Protein AF-A0A3D6BUF6-F1 (afdb_monomer_lite)

Secondary structure (DSSP, 8-state):
-HHHHIIIIIS-TT-TTSTT-GGGHHHHHSTT-SS-HHHHHHHHH-HHHHHHHHHHHHHHHHHHHHHHHHTSSHHHHHHHHHHHHHHHHHHHTT--SSS-HHHHHHHHHHHHHHHHHHH---TTSHHHHHHHTT-TTTTSTTHHHHSSS-----TTTHHHHHHHHHHHHHHHHHHHHHHHH--SSS----TTTS-EEEEEEEEEETTEEEEEEEEEES-TTS-------

InterPro domains:
  IPR007301 TQO small subunit DoxD [PF04173] (1-152)
  IPR011636 Thiosulphate:quinone oxidoreductase small subunit DoxA [PF07680] (181-229)

Foldseek 3Di:
DVLLCCCPPPHVLLDPVDPNNVLVCLVQQQLQFAPCNVVSVVCNVPVVNVSVVVVVLSVLCVVLVVLVVQLHLQLQSLVSLLVNLCVLLRRCCLADQDPSVSVCSSLVSNVVSVVCNLQRDDDRHVLVVCVVVVPPVCPDPVCCRRHRNVNPDPPVCSVVVVVVSVVVSVVVSLVSCCSSFVPNDDDGDRQAPDWDKDWADFDADPNDTDIDIDTSTHDCPPPPPPDDD

Sequence (229 aa):
FSAFWRRVALENKLDPEGAGYIGEKFNAFLPNALGIKPMIQYLVENPDMLWINMVIFTIVEGIVGLFIMFGLFTPLMSIGVFGLAMGILLGSGWIGTTCLDEWQIGILGIATGFVLFLTGSGKYSLDNYLIKTNVSISRKKWFAWLGSGVIPIKDSIFPRVVLIGSIFILGMTLMTNQVCHGGVWGTLHNKSVKPKLEITEGKIENSTLSFDVFRTEGVDVYGSWVIAI

Structure (mmCIF, N/CA/C/O backbone):
data_AF-A0A3D6BUF6-F1
#
_entry.id   AF-A0A3D6BUF6-F1
#
loop_
_atom_site.group_PDB
_atom_site.id
_atom_site.type_symbol
_atom_site.label_atom_id
_atom_site.label_alt_id
_atom_site.label_comp_id
_atom_site.label_asym_id
_atom_site.label_entity_id
_atom_site.label_seq_id
_atom_site.pdbx_PDB_ins_code
_atom_site.Cartn_x
_atom_site.Cartn_y
_atom_site.Cartn_z
_atom_site.occupancy
_atom_site.B_iso_or_equiv
_atom_site.auth_seq_id
_atom_site.auth_comp_id
_atom_site.auth_asym_id
_atom_site.auth_atom_id
_atom_site.pdbx_PDB_model_num
ATOM 1 N N . PHE A 1 1 ? 3.103 7.421 6.868 1.00 85.19 1 PHE A N 1
ATOM 2 C CA . PHE A 1 1 ? 3.767 8.565 7.537 1.00 85.19 1 PHE A CA 1
ATOM 3 C C . PHE A 1 1 ? 5.253 8.700 7.210 1.00 85.19 1 PHE A C 1
ATOM 5 O O . PHE A 1 1 ? 5.628 9.751 6.716 1.00 85.19 1 PHE A O 1
ATOM 12 N N . SER A 1 2 ? 6.110 7.691 7.437 1.00 85.69 2 SER A N 1
ATOM 13 C CA . SER A 1 2 ? 7.564 7.834 7.182 1.00 85.69 2 SER A CA 1
ATOM 14 C C . SER A 1 2 ? 7.896 8.310 5.755 1.00 85.69 2 SER A C 1
ATOM 16 O O . SER A 1 2 ? 8.702 9.221 5.584 1.00 85.69 2 SER A O 1
ATOM 18 N N . ALA A 1 3 ? 7.213 7.766 4.740 1.00 85.00 3 ALA A N 1
ATOM 19 C CA . ALA A 1 3 ? 7.362 8.202 3.351 1.00 85.00 3 ALA A CA 1
ATOM 20 C C . ALA A 1 3 ? 7.006 9.688 3.151 1.00 85.00 3 ALA A C 1
ATOM 22 O O . ALA A 1 3 ? 7.798 10.425 2.574 1.00 85.00 3 ALA A O 1
ATOM 23 N N . PHE A 1 4 ? 5.872 10.142 3.698 1.00 90.94 4 PHE A N 1
ATOM 24 C CA . PHE A 1 4 ? 5.478 11.556 3.704 1.00 90.94 4 PHE A CA 1
ATOM 25 C C . PHE A 1 4 ? 6.555 12.446 4.332 1.00 90.94 4 PHE A C 1
ATOM 27 O O . PHE A 1 4 ? 7.012 13.395 3.702 1.00 90.94 4 PHE A O 1
ATOM 34 N N . TRP A 1 5 ? 7.018 12.100 5.538 1.00 90.69 5 TRP A N 1
ATOM 35 C CA . TRP A 1 5 ? 8.034 12.886 6.240 1.00 90.69 5 TRP A CA 1
ATOM 36 C C . TRP A 1 5 ? 9.326 13.002 5.428 1.00 90.69 5 TRP A C 1
ATOM 38 O O . TRP A 1 5 ? 9.887 14.086 5.300 1.00 90.69 5 TRP A O 1
ATOM 48 N N . ARG A 1 6 ? 9.770 11.903 4.807 1.00 86.69 6 ARG A N 1
ATOM 49 C CA . ARG A 1 6 ? 10.977 11.905 3.976 1.00 86.69 6 ARG A CA 1
ATOM 50 C C . ARG A 1 6 ? 10.844 12.805 2.750 1.00 86.69 6 ARG A C 1
ATOM 52 O O . ARG A 1 6 ? 11.792 13.515 2.454 1.00 86.69 6 ARG A O 1
ATOM 59 N N . ARG A 1 7 ? 9.694 12.770 2.067 1.00 85.75 7 ARG A N 1
ATOM 60 C CA . ARG A 1 7 ? 9.455 13.497 0.805 1.00 85.75 7 ARG A CA 1
ATOM 61 C C . ARG A 1 7 ? 9.192 14.991 0.985 1.00 85.75 7 ARG A C 1
ATOM 63 O O . ARG A 1 7 ? 9.337 15.735 0.024 1.00 85.75 7 ARG A O 1
ATOM 70 N N . VAL A 1 8 ? 8.744 15.401 2.171 1.00 86.19 8 VAL A N 1
ATOM 71 C CA . VAL A 1 8 ? 8.354 16.792 2.448 1.00 86.19 8 VAL A CA 1
ATOM 72 C C . VAL A 1 8 ? 9.367 17.494 3.349 1.00 86.19 8 VAL A C 1
ATOM 74 O O . VAL A 1 8 ? 9.708 18.641 3.090 1.00 86.19 8 VAL A O 1
ATOM 77 N N . ALA A 1 9 ? 9.847 16.829 4.403 1.00 86.19 9 ALA A N 1
ATOM 78 C CA . ALA A 1 9 ? 10.671 17.468 5.430 1.00 86.19 9 ALA A CA 1
ATOM 79 C C . ALA A 1 9 ? 12.178 17.212 5.279 1.00 86.19 9 ALA A C 1
ATOM 81 O O . ALA A 1 9 ? 12.964 18.056 5.696 1.00 86.19 9 ALA A O 1
ATOM 82 N N . LEU A 1 10 ? 12.591 16.056 4.741 1.00 84.56 10 LEU A N 1
ATOM 83 C CA . LEU A 1 10 ? 14.014 15.684 4.657 1.00 84.56 10 LEU A CA 1
ATOM 84 C C . LEU A 1 10 ? 14.614 15.966 3.280 1.00 84.56 10 LEU A C 1
ATOM 86 O O . LEU A 1 10 ? 15.618 16.658 3.174 1.00 84.56 10 LEU A O 1
ATOM 90 N N . GLU A 1 11 ? 14.002 15.430 2.229 1.00 79.38 11 GLU A N 1
ATOM 91 C CA . GLU A 1 11 ? 14.443 15.610 0.849 1.00 79.38 11 GLU A CA 1
ATOM 92 C C . GLU A 1 11 ? 13.216 15.928 -0.003 1.00 79.38 11 GLU A C 1
ATOM 94 O O . GLU A 1 11 ? 12.242 15.174 0.027 1.00 79.38 11 GLU A O 1
ATOM 99 N N . ASN A 1 12 ? 13.252 17.021 -0.773 1.00 81.12 12 ASN A N 1
ATOM 100 C CA . ASN A 1 12 ? 12.146 17.397 -1.653 1.00 81.12 12 ASN A CA 1
ATOM 101 C C . ASN A 1 12 ? 12.074 16.458 -2.871 1.00 81.12 12 ASN A C 1
ATOM 103 O O . ASN A 1 12 ? 12.507 16.786 -3.968 1.00 81.12 12 ASN A O 1
ATOM 107 N N . LYS A 1 13 ? 11.536 15.255 -2.659 1.00 82.19 13 LYS A N 1
ATOM 108 C CA . LYS A 1 13 ? 11.382 14.200 -3.680 1.00 82.19 13 LYS A CA 1
ATOM 109 C C . LYS A 1 13 ? 10.139 14.376 -4.555 1.00 82.19 13 LYS A C 1
ATOM 111 O O . LYS A 1 13 ? 9.837 13.503 -5.370 1.00 82.19 13 LYS A O 1
ATOM 116 N N . LEU A 1 14 ? 9.387 15.453 -4.329 1.00 84.31 14 LEU A N 1
ATOM 117 C CA . LEU A 1 14 ? 8.210 15.824 -5.110 1.00 84.31 14 LEU A CA 1
ATOM 118 C C . LEU A 1 14 ? 8.529 16.867 -6.181 1.00 84.31 14 LEU A C 1
ATOM 120 O O . LEU A 1 14 ? 7.638 17.188 -6.954 1.00 84.31 14 LEU A O 1
ATOM 124 N N . ASP A 1 15 ? 9.753 17.382 -6.241 1.00 84.69 15 ASP A N 1
ATOM 125 C CA . ASP A 1 15 ? 10.192 18.282 -7.304 1.00 84.69 15 ASP A CA 1
ATOM 126 C C . ASP A 1 15 ? 10.438 17.493 -8.605 1.00 84.69 15 ASP A C 1
ATOM 128 O O . ASP A 1 15 ? 11.313 16.623 -8.590 1.00 84.69 15 ASP A O 1
ATOM 132 N N . PRO A 1 16 ? 9.690 17.744 -9.702 1.00 82.38 16 PRO A N 1
ATOM 133 C CA . PRO A 1 16 ? 9.924 17.095 -10.994 1.00 82.38 16 PRO A CA 1
ATOM 134 C C . PRO A 1 16 ? 11.309 17.373 -11.580 1.00 82.38 16 PRO A C 1
ATOM 136 O O . PRO A 1 16 ? 11.825 16.545 -12.322 1.00 82.38 16 PRO A O 1
ATOM 139 N N . GLU A 1 17 ? 11.900 18.528 -11.266 1.00 81.88 17 GLU A N 1
ATOM 140 C CA . GLU A 1 17 ? 13.212 18.940 -11.780 1.00 81.88 17 GLU A CA 1
ATOM 141 C C . GLU A 1 17 ? 14.357 18.505 -10.847 1.00 81.88 17 GLU A C 1
ATOM 143 O O . GLU A 1 17 ? 15.537 18.575 -11.198 1.00 81.88 17 GLU A O 1
ATOM 148 N N . GLY A 1 18 ? 14.014 18.038 -9.644 1.00 76.62 18 GLY A N 1
ATOM 149 C CA . GLY A 1 18 ? 14.959 17.616 -8.622 1.00 76.62 18 GLY A CA 1
ATOM 150 C C . GLY A 1 18 ? 15.496 16.202 -8.846 1.00 76.62 18 GLY A C 1
ATOM 151 O O . GLY A 1 18 ? 14.783 15.281 -9.243 1.00 76.62 18 GLY A O 1
ATOM 152 N N . ALA A 1 19 ? 16.766 15.990 -8.495 1.00 75.00 19 ALA A N 1
ATOM 153 C CA . ALA A 1 19 ? 17.381 14.669 -8.570 1.00 75.00 19 ALA A CA 1
ATOM 154 C C . ALA A 1 19 ? 16.658 13.644 -7.668 1.00 75.00 19 ALA A C 1
ATOM 156 O O . ALA A 1 19 ? 16.548 13.799 -6.443 1.00 75.00 19 ALA A O 1
ATOM 157 N N . GLY A 1 20 ? 16.218 12.543 -8.280 1.00 74.19 20 GLY A N 1
ATOM 158 C CA . GLY A 1 20 ? 15.499 11.469 -7.600 1.00 74.19 20 GLY A CA 1
ATOM 159 C C . GLY A 1 20 ? 14.018 11.765 -7.376 1.00 74.19 20 GLY A C 1
ATOM 160 O O . GLY A 1 20 ? 13.465 11.325 -6.362 1.00 74.19 20 GLY A O 1
ATOM 161 N N . TYR A 1 21 ? 13.387 12.506 -8.291 1.00 82.69 21 TYR A N 1
ATOM 162 C CA . TYR A 1 21 ? 11.940 12.671 -8.346 1.00 82.69 21 TYR A CA 1
ATOM 163 C C . TYR A 1 21 ? 11.230 11.314 -8.266 1.00 82.69 21 TYR A C 1
ATOM 165 O O . TYR A 1 21 ? 11.525 10.371 -9.000 1.00 82.69 21 TYR A O 1
ATOM 173 N N . ILE A 1 22 ? 10.264 11.186 -7.355 1.00 82.25 22 ILE A N 1
ATOM 174 C CA . ILE A 1 22 ? 9.621 9.889 -7.120 1.00 82.25 22 ILE A CA 1
ATOM 175 C C . ILE A 1 22 ? 8.804 9.386 -8.317 1.00 82.25 22 ILE A C 1
ATOM 177 O O . ILE A 1 22 ? 8.636 8.174 -8.461 1.00 82.25 22 ILE A O 1
ATOM 181 N N . GLY A 1 23 ? 8.315 10.285 -9.175 1.00 81.50 23 GLY A N 1
ATOM 182 C CA . GLY A 1 23 ? 7.535 9.903 -10.351 1.00 81.50 23 GLY A CA 1
ATOM 183 C C . GLY A 1 23 ? 8.339 9.079 -11.357 1.00 81.50 23 GLY A C 1
ATOM 184 O O . GLY A 1 23 ? 7.767 8.197 -11.986 1.00 81.50 23 GLY A O 1
ATOM 185 N N . GLU A 1 24 ? 9.666 9.235 -11.421 1.00 82.25 24 GLU A N 1
ATOM 186 C CA . GLU A 1 24 ? 10.527 8.412 -12.288 1.00 82.25 24 GLU A CA 1
ATOM 187 C C . GLU A 1 24 ? 10.409 6.914 -11.972 1.00 82.25 24 GLU A C 1
ATOM 189 O O . GLU A 1 24 ? 10.535 6.066 -12.856 1.00 82.25 24 GLU A O 1
ATOM 194 N N . LYS A 1 25 ? 10.073 6.561 -10.723 1.00 81.12 25 LYS A N 1
ATOM 195 C CA . LYS A 1 25 ? 9.867 5.163 -10.323 1.00 81.12 25 LYS A CA 1
ATOM 196 C C . LYS A 1 25 ? 8.677 4.504 -11.018 1.00 81.12 25 LYS A C 1
ATOM 198 O O . LYS A 1 25 ? 8.653 3.281 -11.117 1.00 81.12 25 LYS A O 1
ATOM 203 N N . PHE A 1 26 ? 7.713 5.275 -11.527 1.00 83.31 26 PHE A N 1
ATOM 204 C CA . PHE A 1 26 ? 6.566 4.720 -12.251 1.00 83.31 26 PHE A CA 1
ATOM 205 C C . PHE A 1 26 ? 6.981 4.055 -13.567 1.00 83.31 26 PHE A C 1
ATOM 207 O O . PHE A 1 26 ? 6.349 3.074 -13.965 1.00 83.31 26 PHE A O 1
ATOM 214 N N . ASN A 1 27 ? 8.096 4.485 -14.169 1.00 83.00 27 ASN A N 1
ATOM 215 C CA . ASN A 1 27 ? 8.694 3.808 -15.322 1.00 83.00 27 ASN A CA 1
ATOM 216 C C . ASN A 1 27 ? 9.085 2.372 -14.968 1.00 83.00 27 ASN A C 1
ATOM 218 O O . ASN A 1 27 ? 8.772 1.433 -15.698 1.00 83.00 27 ASN A O 1
ATOM 222 N N . ALA A 1 28 ? 9.690 2.188 -13.792 1.00 79.12 28 ALA A N 1
ATOM 223 C CA . ALA A 1 28 ? 10.061 0.872 -13.297 1.00 79.12 28 ALA A CA 1
ATOM 224 C C . ALA A 1 28 ? 8.841 0.020 -12.915 1.00 79.12 28 ALA A C 1
ATOM 226 O O . ALA A 1 28 ? 8.938 -1.201 -12.932 1.00 79.12 28 ALA A O 1
ATOM 227 N N . PHE A 1 29 ? 7.691 0.619 -12.587 1.00 84.62 29 PHE A N 1
ATOM 228 C CA . PHE A 1 29 ? 6.478 -0.123 -12.212 1.00 84.62 29 PHE A CA 1
ATOM 229 C C . PHE A 1 29 ? 5.764 -0.722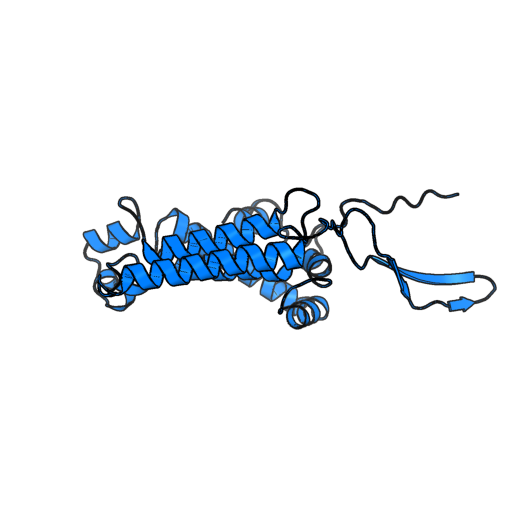 -13.432 1.00 84.62 29 PHE A C 1
ATOM 231 O O . PHE A 1 29 ? 5.199 -1.815 -13.348 1.00 84.62 29 PHE A O 1
ATOM 238 N N . LEU A 1 30 ? 5.819 -0.033 -14.575 1.00 84.56 30 LEU A N 1
ATOM 239 C CA . LEU A 1 30 ? 5.007 -0.310 -15.761 1.00 84.56 30 LEU A CA 1
ATOM 240 C C . LEU A 1 30 ? 5.130 -1.735 -16.353 1.00 84.56 30 LEU A C 1
ATOM 242 O O . LEU A 1 30 ? 4.086 -2.311 -16.685 1.00 84.56 30 LEU A O 1
ATOM 246 N N . PRO A 1 31 ? 6.326 -2.341 -16.518 1.00 81.44 31 PRO A N 1
ATOM 247 C CA . PRO A 1 31 ? 6.472 -3.571 -17.300 1.00 81.44 31 PRO A CA 1
ATOM 248 C C . PRO A 1 31 ? 5.585 -4.738 -16.856 1.00 81.44 31 PRO A C 1
ATOM 250 O O . PRO A 1 31 ? 4.898 -5.331 -17.695 1.00 81.44 31 PRO A O 1
ATOM 253 N N . ASN A 1 32 ? 5.556 -5.023 -15.549 1.00 84.44 32 ASN A N 1
ATOM 254 C CA . ASN A 1 32 ? 4.851 -6.171 -14.970 1.00 84.44 32 ASN A CA 1
ATOM 255 C C . ASN A 1 32 ? 3.805 -5.778 -13.911 1.00 84.44 32 ASN A C 1
ATOM 257 O O . ASN A 1 32 ? 3.466 -6.591 -13.050 1.00 84.44 32 ASN A O 1
ATOM 261 N N . ALA A 1 33 ? 3.285 -4.548 -13.966 1.00 86.56 33 ALA A N 1
ATOM 262 C CA . ALA A 1 33 ? 2.169 -4.141 -13.118 1.00 86.56 33 ALA A CA 1
ATOM 263 C C . ALA A 1 33 ? 0.934 -5.033 -13.349 1.00 86.56 33 ALA A C 1
ATOM 265 O O . ALA A 1 33 ? 0.549 -5.325 -14.485 1.00 86.56 33 ALA A O 1
ATOM 266 N N . LEU A 1 34 ? 0.277 -5.431 -12.263 1.00 86.75 34 LEU A N 1
ATOM 267 C CA . LEU A 1 34 ? -0.880 -6.318 -12.267 1.00 86.75 34 LEU A CA 1
ATOM 268 C C . LEU A 1 34 ? -2.175 -5.507 -12.322 1.00 86.75 34 LEU A C 1
ATOM 270 O O . LEU A 1 34 ? -2.527 -4.802 -11.382 1.00 86.75 34 LEU A O 1
ATOM 274 N N . GLY A 1 35 ? -2.900 -5.594 -13.437 1.00 87.50 35 GLY A N 1
ATOM 275 C CA . GLY A 1 35 ? -4.234 -4.996 -13.599 1.00 87.50 35 GLY A CA 1
ATOM 276 C C . GLY A 1 35 ? -4.281 -3.465 -13.723 1.00 87.50 35 GLY A C 1
ATOM 277 O O . GLY A 1 35 ? -5.268 -2.943 -14.228 1.00 87.50 35 GLY A O 1
ATOM 278 N N . ILE A 1 36 ? -3.221 -2.745 -13.337 1.00 90.31 36 ILE A N 1
ATOM 279 C CA . ILE A 1 36 ? -3.164 -1.269 -13.361 1.00 90.31 36 ILE A CA 1
ATOM 280 C C . ILE A 1 36 ? -2.198 -0.697 -14.411 1.00 90.31 36 ILE A C 1
ATOM 282 O O . ILE A 1 36 ? -1.931 0.503 -14.429 1.00 90.31 36 ILE A O 1
ATOM 286 N N . LYS A 1 37 ? -1.690 -1.539 -15.317 1.00 88.25 37 LYS A N 1
ATOM 287 C CA . LYS A 1 37 ? -0.724 -1.146 -16.355 1.00 88.25 37 LYS A CA 1
ATOM 288 C C . LYS A 1 37 ? -1.190 0.035 -17.233 1.00 88.25 37 LYS A C 1
ATOM 290 O O . LYS A 1 37 ? -0.408 0.973 -17.360 1.00 88.25 37 LYS A O 1
ATOM 295 N N . PRO A 1 38 ? -2.434 0.078 -17.762 1.00 91.19 38 PRO A N 1
ATOM 296 C CA . PRO A 1 38 ? -2.891 1.214 -18.575 1.00 91.19 38 PRO A CA 1
ATOM 297 C C . PRO A 1 38 ? -2.934 2.532 -17.795 1.00 91.19 38 PRO A C 1
ATOM 299 O O . PRO A 1 38 ? -2.652 3.593 -18.340 1.00 91.19 38 PRO A O 1
ATOM 302 N N . MET A 1 39 ? -3.258 2.464 -16.500 1.00 90.69 39 MET A N 1
ATOM 303 C CA . MET A 1 39 ? -3.279 3.638 -15.631 1.00 90.69 39 MET A CA 1
ATOM 304 C C . MET A 1 39 ? -1.863 4.171 -15.392 1.00 90.69 39 MET A C 1
ATOM 306 O O . MET A 1 39 ? -1.647 5.373 -15.487 1.00 90.69 39 MET A O 1
ATOM 310 N N . ILE A 1 40 ? -0.895 3.289 -15.117 1.00 88.00 40 ILE A N 1
ATOM 311 C CA . ILE A 1 40 ? 0.512 3.685 -14.956 1.00 88.00 40 ILE A CA 1
ATOM 312 C C . ILE A 1 40 ? 1.047 4.283 -16.258 1.00 88.00 40 ILE A C 1
ATOM 314 O O . ILE A 1 40 ? 1.685 5.328 -16.211 1.00 88.00 40 ILE A O 1
ATOM 318 N N . GLN A 1 41 ? 0.744 3.666 -17.404 1.00 89.62 41 GLN A N 1
ATOM 319 C CA . GLN A 1 41 ? 1.156 4.173 -18.712 1.00 89.62 41 GLN A CA 1
ATOM 320 C C . GLN A 1 41 ? 0.636 5.594 -18.948 1.00 89.62 41 GLN A C 1
ATOM 322 O O . GLN A 1 41 ? 1.421 6.484 -19.255 1.00 89.62 41 GLN A O 1
ATOM 327 N N . TYR A 1 42 ? -0.657 5.828 -18.707 1.00 91.88 42 TYR A N 1
ATOM 328 C CA . TYR A 1 42 ? -1.249 7.159 -18.828 1.00 91.88 42 TYR A CA 1
ATOM 329 C C . TYR A 1 42 ? -0.547 8.196 -17.942 1.00 91.88 42 TYR A C 1
ATOM 331 O O . TYR A 1 42 ? -0.314 9.319 -18.378 1.00 91.88 42 TYR A O 1
ATOM 339 N N . LEU A 1 43 ? -0.196 7.840 -16.703 1.00 89.88 43 LEU A N 1
ATOM 340 C CA . LEU A 1 43 ? 0.509 8.755 -15.803 1.00 89.88 43 LEU A CA 1
ATOM 341 C C . LEU A 1 43 ? 1.931 9.054 -16.295 1.00 89.88 43 LEU A C 1
ATOM 343 O O . LEU A 1 43 ? 2.342 10.206 -16.277 1.00 89.88 43 LEU A O 1
ATOM 347 N N . VAL A 1 44 ? 2.663 8.046 -16.771 1.00 88.56 44 VAL A N 1
ATOM 348 C CA . VAL A 1 44 ? 4.016 8.224 -17.324 1.00 88.56 44 VAL A CA 1
ATOM 349 C C . VAL A 1 44 ? 3.999 9.109 -18.575 1.00 88.56 44 VAL A C 1
ATOM 351 O O . VAL A 1 44 ? 4.862 9.967 -18.731 1.00 88.56 44 VAL A O 1
ATOM 354 N N . GLU A 1 45 ? 2.994 8.949 -19.436 1.00 89.38 45 GLU A N 1
ATOM 355 C CA . GLU A 1 45 ? 2.813 9.765 -20.643 1.00 89.38 45 GLU A CA 1
ATOM 356 C C . GLU A 1 45 ? 2.324 11.196 -20.340 1.00 89.38 45 GLU A C 1
ATOM 358 O O . GLU A 1 45 ? 2.440 12.073 -21.193 1.00 89.38 45 GLU A O 1
ATOM 363 N N . ASN A 1 46 ? 1.802 11.458 -19.133 1.00 92.44 46 ASN A N 1
ATOM 364 C CA . ASN A 1 46 ? 1.277 12.763 -18.712 1.00 92.44 46 ASN A CA 1
ATOM 365 C C . ASN A 1 46 ? 1.942 13.235 -17.398 1.00 92.44 46 ASN A C 1
ATOM 367 O O . ASN A 1 46 ? 1.334 13.116 -16.325 1.00 92.44 46 ASN A O 1
ATOM 371 N N . PRO A 1 47 ? 3.160 13.814 -17.457 1.00 87.56 47 PRO A N 1
ATOM 372 C CA . PRO A 1 47 ? 3.954 14.174 -16.275 1.00 87.56 47 PRO A CA 1
ATOM 373 C C . PRO A 1 47 ? 3.240 15.090 -15.271 1.00 87.56 47 PRO A C 1
ATOM 375 O O . PRO A 1 47 ? 3.328 14.862 -14.064 1.00 87.56 47 PRO A O 1
ATOM 378 N N . ASP A 1 48 ? 2.466 16.070 -15.747 1.00 89.75 48 ASP A N 1
ATOM 379 C CA . ASP A 1 48 ? 1.695 16.973 -14.879 1.00 89.75 48 ASP A CA 1
ATOM 380 C C . ASP A 1 48 ? 0.669 16.205 -14.034 1.00 89.75 48 ASP A C 1
ATOM 382 O O . ASP A 1 48 ? 0.519 16.423 -12.828 1.00 89.75 48 ASP A O 1
ATOM 386 N N . MET A 1 49 ? -0.014 15.239 -14.656 1.00 90.81 49 MET A N 1
ATOM 387 C CA . MET A 1 49 ? -0.983 14.386 -13.973 1.00 90.81 49 MET A CA 1
ATOM 388 C C . MET A 1 49 ? -0.293 13.433 -13.002 1.00 90.81 49 MET A C 1
ATOM 390 O O . MET A 1 49 ? -0.803 13.218 -11.899 1.00 90.81 49 MET A O 1
ATOM 394 N N . LEU A 1 50 ? 0.861 12.871 -13.371 1.00 90.75 50 LEU A N 1
ATOM 395 C CA . LEU A 1 50 ? 1.662 12.051 -12.464 1.00 90.75 50 LEU A CA 1
ATOM 396 C C . LEU A 1 50 ? 2.061 12.839 -11.217 1.00 90.75 50 LEU A C 1
ATOM 398 O O . LEU A 1 50 ? 1.872 12.346 -10.104 1.00 90.75 50 LEU A O 1
ATOM 402 N N . TRP A 1 51 ? 2.529 14.076 -11.381 1.00 91.75 51 TRP A N 1
ATOM 403 C CA . TRP A 1 51 ? 2.910 14.927 -10.261 1.00 91.75 51 TRP A CA 1
ATOM 404 C C . TRP A 1 51 ? 1.744 15.204 -9.314 1.00 91.75 51 TRP A C 1
ATOM 406 O O . TRP A 1 51 ? 1.870 14.972 -8.108 1.00 91.75 51 TRP A O 1
ATOM 416 N N . ILE A 1 52 ? 0.582 15.594 -9.847 1.00 91.75 52 ILE A N 1
ATOM 417 C CA . ILE A 1 52 ? -0.628 15.820 -9.042 1.00 91.75 52 ILE A CA 1
ATOM 418 C C . ILE A 1 52 ? -0.984 14.560 -8.243 1.00 91.75 52 ILE A C 1
ATOM 420 O O . ILE A 1 52 ? -1.230 14.629 -7.035 1.00 91.75 52 ILE A O 1
ATOM 424 N N . ASN A 1 53 ? -0.962 13.391 -8.889 1.00 91.31 53 ASN A N 1
ATOM 425 C CA . ASN A 1 53 ? -1.245 12.124 -8.220 1.00 91.31 53 ASN A CA 1
ATOM 426 C C . ASN A 1 53 ? -0.206 11.793 -7.135 1.00 91.31 53 ASN A C 1
ATOM 428 O O . ASN A 1 53 ? -0.584 11.300 -6.074 1.00 91.31 53 ASN A O 1
ATOM 432 N N . MET A 1 54 ? 1.078 12.101 -7.344 1.00 89.31 54 MET A N 1
ATOM 433 C CA . MET A 1 54 ? 2.137 11.886 -6.347 1.00 89.31 54 MET A CA 1
ATOM 434 C C . MET A 1 54 ? 1.990 12.787 -5.124 1.00 89.31 54 MET A C 1
ATOM 436 O O . MET A 1 54 ? 2.201 12.332 -3.992 1.00 89.31 54 MET A O 1
ATOM 440 N N . VAL A 1 55 ? 1.585 14.040 -5.326 1.00 91.75 55 VAL A N 1
ATOM 441 C CA . VAL A 1 55 ? 1.269 14.964 -4.233 1.00 91.75 55 VAL A CA 1
ATOM 442 C C . VAL A 1 55 ? 0.071 14.445 -3.440 1.00 91.75 55 VAL A C 1
ATOM 444 O O . VAL A 1 55 ? 0.170 14.298 -2.221 1.00 91.75 55 VAL A O 1
ATOM 447 N N . ILE A 1 56 ? -1.027 14.085 -4.116 1.00 92.81 56 ILE A N 1
ATOM 448 C CA . ILE A 1 56 ? -2.229 13.530 -3.471 1.00 92.81 56 ILE A CA 1
ATOM 449 C C . ILE A 1 56 ? -1.882 12.267 -2.682 1.00 92.81 56 ILE A C 1
ATOM 451 O O . ILE A 1 56 ? -2.215 12.169 -1.502 1.00 92.81 56 ILE A O 1
ATOM 455 N N . PHE A 1 57 ? -1.171 11.322 -3.300 1.00 91.19 57 PHE A N 1
ATOM 456 C CA . PHE A 1 57 ? -0.757 10.075 -2.662 1.00 91.19 57 PHE A CA 1
ATOM 457 C C . PHE A 1 57 ? 0.081 10.343 -1.409 1.00 91.19 57 PHE A C 1
ATOM 459 O O . PHE A 1 57 ? -0.189 9.784 -0.349 1.00 91.19 57 PHE A O 1
ATOM 466 N N . THR A 1 58 ? 1.037 11.270 -1.495 1.00 92.25 58 THR A N 1
ATOM 467 C CA . THR A 1 58 ? 1.898 11.643 -0.368 1.00 92.25 58 THR A CA 1
ATOM 468 C C . THR A 1 58 ? 1.094 12.264 0.778 1.00 92.25 58 THR A C 1
ATOM 470 O O . THR A 1 58 ? 1.292 11.890 1.935 1.00 92.25 58 THR A O 1
ATOM 473 N N . ILE A 1 59 ? 0.144 13.156 0.480 1.00 93.94 59 ILE A N 1
ATOM 474 C CA . ILE A 1 59 ? -0.756 13.743 1.485 1.00 93.94 59 ILE A CA 1
ATOM 475 C C . ILE A 1 59 ? -1.604 12.653 2.152 1.00 93.94 59 ILE A C 1
ATOM 477 O O . ILE A 1 59 ? -1.677 12.601 3.381 1.00 93.94 59 ILE A O 1
ATOM 481 N N . VAL A 1 60 ? -2.199 11.751 1.366 1.00 94.69 60 VAL A N 1
ATOM 482 C CA . VAL A 1 60 ? -3.012 10.639 1.879 1.00 94.69 60 VAL A CA 1
ATOM 483 C C . VAL A 1 60 ? -2.177 9.714 2.770 1.00 94.69 60 VAL A C 1
ATOM 485 O O . VAL A 1 60 ? -2.599 9.407 3.882 1.00 94.69 60 VAL A O 1
ATOM 488 N N . GLU A 1 61 ? -0.967 9.326 2.360 1.00 93.50 61 GLU A N 1
ATOM 489 C CA . GLU A 1 61 ? -0.035 8.531 3.179 1.00 93.50 61 GLU A CA 1
ATOM 490 C C . GLU A 1 61 ? 0.365 9.228 4.493 1.00 93.50 61 GLU A C 1
ATOM 492 O O . GLU A 1 61 ? 0.625 8.571 5.517 1.00 93.50 61 GLU A O 1
ATOM 497 N N . GLY A 1 62 ? 0.464 10.559 4.456 1.00 94.81 62 GLY A N 1
ATOM 498 C CA . GLY A 1 62 ? 0.702 11.410 5.615 1.00 94.81 62 GLY A CA 1
ATOM 499 C C . GLY A 1 62 ? -0.465 11.346 6.594 1.00 94.81 62 GLY A C 1
ATOM 500 O O . GLY A 1 62 ? -0.267 10.958 7.745 1.00 94.81 62 GLY A O 1
ATOM 501 N N . ILE A 1 63 ? -1.676 11.646 6.117 1.00 95.69 63 ILE A N 1
ATOM 502 C CA . ILE A 1 63 ? -2.908 11.664 6.918 1.00 95.69 63 ILE A CA 1
ATOM 503 C C . ILE A 1 63 ? -3.205 10.277 7.490 1.00 95.69 63 ILE A C 1
ATOM 505 O O . ILE A 1 63 ? -3.317 10.135 8.706 1.00 95.69 63 ILE A O 1
ATOM 509 N N . VAL A 1 64 ? -3.267 9.249 6.637 1.00 95.88 64 VAL A N 1
ATOM 510 C CA . VAL A 1 64 ? -3.572 7.868 7.045 1.00 95.88 64 VAL A CA 1
ATOM 511 C C . VAL A 1 64 ? -2.562 7.380 8.076 1.00 95.88 64 VAL A C 1
ATOM 513 O O . VAL A 1 64 ? -2.936 6.859 9.125 1.00 95.88 64 VAL A O 1
ATOM 516 N N . GLY A 1 65 ? -1.269 7.594 7.817 1.00 94.44 65 GLY A N 1
ATOM 517 C CA . GLY A 1 65 ? -0.226 7.176 8.745 1.00 94.44 65 GLY A CA 1
ATOM 518 C C . GLY A 1 65 ? -0.286 7.914 10.082 1.00 94.44 65 GLY A C 1
ATOM 519 O O . GLY A 1 65 ? -0.138 7.287 11.126 1.00 94.44 65 GLY A O 1
ATOM 520 N N . LEU A 1 66 ? -0.515 9.229 10.065 1.00 95.38 66 LEU A N 1
ATOM 521 C CA . LEU A 1 66 ? -0.603 10.035 11.282 1.00 95.38 66 LEU A CA 1
ATOM 522 C C . LEU A 1 66 ? -1.819 9.651 12.127 1.00 95.38 66 LEU A C 1
ATOM 524 O O . LEU A 1 66 ? -1.708 9.478 13.339 1.00 95.38 66 LEU A O 1
ATOM 528 N N . PHE A 1 67 ? -2.972 9.474 11.490 1.00 94.50 67 PHE A N 1
ATOM 529 C CA . PHE A 1 67 ? -4.208 9.139 12.188 1.00 94.50 67 PHE A CA 1
ATOM 530 C C . PHE A 1 67 ? -4.169 7.721 12.757 1.00 94.50 67 PHE A C 1
ATOM 532 O O . PHE A 1 67 ? -4.675 7.507 13.855 1.00 94.50 67 PHE A O 1
ATOM 539 N N . ILE A 1 68 ? -3.488 6.774 12.104 1.00 93.00 68 ILE A N 1
ATOM 540 C CA . ILE A 1 68 ? -3.238 5.451 12.696 1.00 93.00 68 ILE A CA 1
ATOM 541 C C . ILE A 1 68 ? -2.318 5.537 13.911 1.00 93.00 68 ILE A C 1
ATOM 543 O O . ILE A 1 68 ? -2.625 4.909 14.920 1.00 93.00 68 ILE A O 1
ATOM 547 N N . MET A 1 69 ? -1.245 6.337 13.867 1.00 93.00 69 MET A N 1
ATOM 548 C CA . MET A 1 69 ? -0.363 6.516 15.033 1.00 93.00 69 MET A CA 1
ATOM 549 C C . MET A 1 69 ? -1.121 7.060 16.251 1.00 93.00 69 MET A C 1
ATOM 551 O O . MET A 1 69 ? -0.867 6.641 17.376 1.00 93.00 69 MET A O 1
ATOM 555 N N . PHE A 1 70 ? -2.084 7.952 16.025 1.00 92.81 70 PHE A N 1
ATOM 556 C CA . PHE A 1 70 ? -2.952 8.495 17.069 1.00 92.81 70 PHE A CA 1
ATOM 557 C C . PHE A 1 70 ? -4.162 7.604 17.410 1.00 92.81 70 PHE A C 1
ATOM 559 O O . PHE A 1 70 ? -4.849 7.839 18.406 1.00 92.81 70 PHE A O 1
ATOM 566 N N . GLY A 1 71 ? -4.449 6.578 16.607 1.00 90.88 71 GLY A N 1
ATOM 567 C CA . GLY A 1 71 ? -5.666 5.778 16.731 1.00 90.88 71 GLY A CA 1
ATOM 568 C C . GLY A 1 71 ? -6.939 6.616 16.555 1.00 90.88 71 GLY A C 1
ATOM 569 O O . GLY A 1 71 ? -7.862 6.511 17.361 1.00 90.88 71 GLY A O 1
ATOM 570 N N . LEU A 1 72 ? -6.955 7.488 15.546 1.00 91.25 72 LEU A N 1
ATOM 571 C CA . LEU A 1 72 ? -8.084 8.336 15.170 1.00 91.25 72 LEU A CA 1
ATOM 572 C C . LEU A 1 72 ? -8.739 7.796 13.890 1.00 91.25 72 LEU A C 1
ATOM 574 O O . LEU A 1 72 ? -8.057 7.565 12.894 1.00 91.25 72 LEU A O 1
ATOM 578 N N . PHE A 1 73 ? -10.057 7.606 13.909 1.00 91.19 73 PHE A N 1
ATOM 579 C CA . PHE A 1 73 ? -10.849 6.989 12.843 1.00 91.19 73 PHE A CA 1
ATOM 580 C C . PHE A 1 73 ? -10.242 5.675 12.328 1.00 91.19 73 PHE A C 1
ATOM 582 O O . PHE A 1 73 ? -10.072 5.486 11.122 1.00 91.19 73 PHE A O 1
ATOM 589 N N . THR A 1 74 ? -9.861 4.773 13.241 1.00 91.06 74 THR A N 1
ATOM 590 C CA . THR A 1 74 ? -9.015 3.614 12.904 1.00 91.06 74 THR A CA 1
ATOM 591 C C . THR A 1 74 ? -9.587 2.734 11.785 1.00 91.06 74 THR A C 1
ATOM 593 O O . THR A 1 74 ? -8.828 2.446 10.858 1.00 91.06 74 THR A O 1
ATOM 596 N N . PRO A 1 75 ? -10.881 2.359 11.752 1.00 90.81 75 PRO A N 1
ATOM 597 C CA . PRO A 1 75 ? -11.422 1.586 10.630 1.00 90.81 75 PRO A CA 1
ATOM 598 C C . PRO A 1 75 ? -11.389 2.329 9.292 1.00 90.81 75 PRO A C 1
ATOM 600 O O . PRO A 1 75 ? -10.989 1.748 8.285 1.00 90.81 75 PRO A O 1
ATOM 603 N N . LEU A 1 76 ? -11.713 3.626 9.264 1.00 92.38 76 LEU A N 1
ATOM 604 C CA . LEU A 1 76 ? -11.592 4.428 8.042 1.00 92.38 76 LEU A CA 1
ATOM 605 C C . LEU A 1 76 ? -10.136 4.499 7.562 1.00 92.38 76 LEU A C 1
ATOM 607 O O . LEU A 1 76 ? -9.861 4.309 6.379 1.00 92.38 76 LEU A O 1
ATOM 611 N N . MET A 1 77 ? -9.190 4.7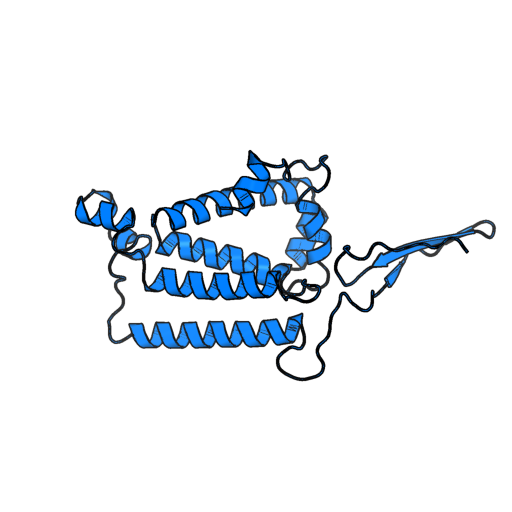36 8.472 1.00 95.00 77 MET A N 1
ATOM 612 C CA . MET A 1 77 ? -7.772 4.767 8.114 1.00 95.00 77 MET A CA 1
ATOM 613 C C . MET A 1 77 ? -7.259 3.397 7.669 1.00 95.00 77 MET A C 1
ATOM 615 O O . MET A 1 77 ? -6.380 3.321 6.817 1.00 95.00 77 MET A O 1
ATOM 619 N N . SER A 1 78 ? -7.839 2.314 8.183 1.00 93.19 78 SER A N 1
ATOM 620 C CA . SER A 1 78 ? -7.518 0.945 7.775 1.00 93.19 78 SER A CA 1
ATOM 621 C C . SER A 1 78 ? -7.919 0.662 6.328 1.00 93.19 78 SER A C 1
ATOM 623 O O . SER A 1 78 ? -7.167 0.007 5.609 1.00 93.19 78 SER A O 1
ATOM 625 N N . ILE A 1 79 ? -9.043 1.224 5.863 1.00 93.50 79 ILE A N 1
ATOM 626 C CA . ILE A 1 79 ? -9.412 1.224 4.435 1.00 93.50 79 ILE A CA 1
ATOM 627 C C . ILE A 1 79 ? -8.358 1.988 3.623 1.00 93.50 79 ILE A C 1
ATOM 629 O O . ILE A 1 79 ? -7.938 1.525 2.563 1.00 93.50 79 ILE A O 1
ATOM 633 N N . GLY A 1 80 ? -7.882 3.125 4.140 1.00 94.69 80 GLY A N 1
ATOM 634 C CA . GLY A 1 80 ? -6.774 3.875 3.545 1.00 94.69 80 GLY A CA 1
ATOM 635 C C . GLY A 1 80 ? -5.497 3.037 3.415 1.00 94.69 80 GLY A C 1
ATOM 636 O O . GLY A 1 80 ? -4.923 2.966 2.333 1.00 94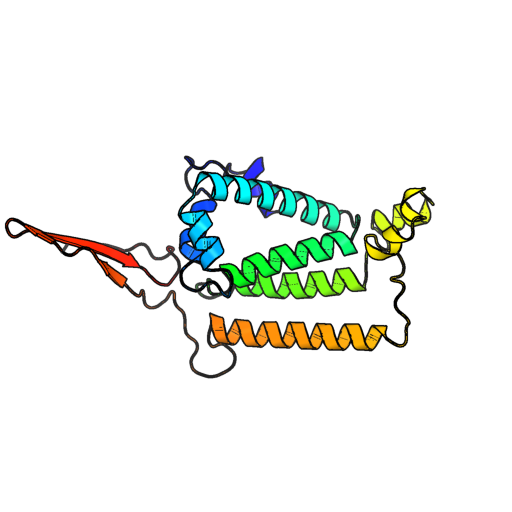.69 80 GLY A O 1
ATOM 637 N N . VAL A 1 81 ? -5.083 2.345 4.482 1.00 94.88 81 VAL A N 1
ATOM 638 C CA . VAL A 1 81 ? -3.924 1.431 4.460 1.00 94.88 81 VAL A CA 1
ATOM 639 C C . VAL A 1 81 ? -4.118 0.322 3.442 1.00 94.88 81 VAL A C 1
ATOM 641 O O . VAL A 1 81 ? -3.205 0.060 2.665 1.00 94.88 81 VAL A O 1
ATOM 644 N N . PHE A 1 82 ? -5.299 -0.295 3.410 1.00 94.06 82 PHE A N 1
ATOM 645 C CA . PHE A 1 82 ? -5.617 -1.339 2.444 1.00 94.06 82 PHE A CA 1
ATOM 646 C C . PHE A 1 82 ? -5.458 -0.828 1.005 1.00 94.06 82 PHE A C 1
ATOM 648 O O . PHE A 1 82 ? -4.792 -1.472 0.200 1.00 94.06 82 PHE A O 1
ATOM 655 N N . GLY A 1 83 ? -6.009 0.347 0.684 1.00 93.88 83 GLY A N 1
ATOM 656 C CA . GLY A 1 83 ? -5.905 0.947 -0.650 1.00 93.88 83 GLY A CA 1
ATOM 657 C C . GLY A 1 83 ? -4.470 1.301 -1.048 1.00 93.88 83 GLY A C 1
ATOM 658 O O . GLY A 1 83 ? -4.038 0.971 -2.151 1.00 93.88 83 GLY A O 1
ATOM 659 N N . LEU A 1 84 ? -3.708 1.915 -0.138 1.00 93.69 84 LEU A N 1
ATOM 660 C CA . LEU A 1 84 ? -2.299 2.256 -0.367 1.00 93.69 84 LEU A CA 1
ATOM 661 C C . LEU A 1 84 ? -1.445 0.996 -0.582 1.00 93.69 84 LEU A C 1
ATOM 663 O O . LEU A 1 84 ? -0.645 0.937 -1.515 1.00 93.69 84 LEU A O 1
ATOM 667 N N . ALA A 1 85 ? -1.652 -0.031 0.245 1.00 94.44 85 ALA A N 1
ATOM 668 C CA . ALA A 1 85 ? -0.935 -1.297 0.160 1.00 94.44 85 ALA A CA 1
ATOM 669 C C . ALA A 1 85 ? -1.284 -2.079 -1.116 1.00 94.44 85 ALA A C 1
ATOM 671 O O . ALA A 1 85 ? -0.389 -2.614 -1.768 1.00 94.44 85 ALA A O 1
ATOM 672 N N . MET A 1 86 ? -2.558 -2.079 -1.523 1.00 92.69 86 MET A N 1
ATOM 673 C CA . MET A 1 86 ? -2.992 -2.631 -2.810 1.00 92.69 86 MET A CA 1
ATOM 674 C C . MET A 1 86 ? -2.337 -1.910 -3.990 1.00 92.69 86 MET A C 1
ATOM 676 O O . MET A 1 86 ? -1.888 -2.571 -4.922 1.00 92.69 86 MET A O 1
ATOM 680 N N . GLY A 1 87 ? -2.244 -0.577 -3.957 1.00 90.94 87 GLY A N 1
ATOM 681 C CA . GLY A 1 87 ? -1.590 0.197 -5.015 1.00 90.94 87 GLY A CA 1
ATOM 682 C C . GLY A 1 87 ? -0.123 -0.197 -5.211 1.00 90.94 87 GLY A C 1
ATOM 683 O O . GLY A 1 87 ? 0.303 -0.451 -6.337 1.00 90.94 87 GLY A O 1
ATOM 684 N N . ILE A 1 88 ? 0.625 -0.327 -4.111 1.00 89.06 88 ILE A N 1
ATOM 685 C CA . ILE A 1 88 ? 2.024 -0.782 -4.137 1.00 89.06 88 ILE A CA 1
ATOM 686 C C . ILE A 1 88 ? 2.114 -2.235 -4.619 1.00 89.06 88 ILE A C 1
ATOM 688 O O . ILE A 1 88 ? 2.910 -2.538 -5.503 1.00 89.06 88 ILE A O 1
ATOM 692 N N . LEU A 1 89 ? 1.271 -3.134 -4.100 1.00 91.94 89 LEU A N 1
ATOM 693 C CA . LEU A 1 89 ? 1.280 -4.547 -4.487 1.00 91.94 89 LEU A CA 1
ATOM 694 C C . LEU A 1 89 ? 1.026 -4.736 -5.989 1.00 91.94 89 LEU A C 1
ATOM 696 O O . LEU A 1 89 ? 1.729 -5.503 -6.643 1.00 91.94 89 LEU A O 1
ATOM 700 N N . LEU A 1 90 ? 0.029 -4.037 -6.534 1.00 91.19 90 LEU A N 1
ATOM 701 C CA . LEU A 1 90 ? -0.351 -4.150 -7.941 1.00 91.19 90 LEU A CA 1
ATOM 702 C C . LEU A 1 90 ? 0.640 -3.449 -8.877 1.00 91.19 90 LEU A C 1
ATOM 704 O O . LEU A 1 90 ? 0.856 -3.926 -9.987 1.00 91.19 90 LEU A O 1
ATOM 708 N N . GLY A 1 91 ? 1.246 -2.337 -8.459 1.00 88.31 91 GLY A N 1
ATOM 709 C CA . GLY A 1 91 ? 2.203 -1.601 -9.288 1.00 88.31 91 GLY A CA 1
ATOM 710 C C . GLY A 1 91 ? 3.602 -2.201 -9.250 1.00 88.31 91 GLY A C 1
ATOM 711 O O . GLY A 1 91 ? 4.169 -2.549 -10.283 1.00 88.31 91 GLY A O 1
ATOM 712 N N . SER A 1 92 ? 4.151 -2.340 -8.047 1.00 86.75 92 SER A N 1
ATOM 713 C CA . SER A 1 92 ? 5.557 -2.664 -7.818 1.00 86.75 92 SER A CA 1
ATOM 714 C C . SER A 1 92 ? 5.775 -3.988 -7.090 1.00 86.75 92 SER A C 1
ATOM 716 O O . SER A 1 92 ? 6.913 -4.315 -6.798 1.00 86.75 92 SER A O 1
ATOM 718 N N . GLY A 1 93 ? 4.746 -4.795 -6.811 1.00 85.69 93 GLY A N 1
ATOM 719 C CA . GLY A 1 93 ? 4.910 -6.075 -6.099 1.00 85.69 93 GLY A CA 1
ATOM 720 C C . GLY A 1 93 ? 5.767 -7.124 -6.826 1.00 85.69 93 GLY A C 1
ATOM 721 O O . GLY A 1 93 ? 6.127 -8.145 -6.249 1.00 85.69 93 GLY A O 1
ATOM 722 N N . TRP A 1 94 ? 6.103 -6.907 -8.094 1.00 82.88 94 TRP A N 1
ATOM 723 C CA . TRP A 1 94 ? 7.048 -7.739 -8.845 1.00 82.88 94 TRP A CA 1
ATOM 724 C C . TRP A 1 94 ? 8.501 -7.255 -8.740 1.00 82.88 94 TRP A C 1
ATOM 726 O O . TRP A 1 94 ? 9.423 -7.965 -9.138 1.00 82.88 94 TRP A O 1
ATOM 736 N N . ILE A 1 95 ? 8.700 -6.049 -8.215 1.00 76.31 95 ILE A N 1
ATOM 737 C CA . ILE A 1 95 ? 9.995 -5.425 -7.970 1.00 76.31 95 ILE A CA 1
ATOM 738 C C . ILE A 1 95 ? 10.511 -5.935 -6.619 1.00 76.31 95 ILE A C 1
ATOM 740 O O . ILE A 1 95 ? 9.734 -6.200 -5.704 1.00 76.31 95 ILE A O 1
ATOM 744 N N . GLY A 1 96 ? 11.821 -6.161 -6.530 1.00 67.25 96 GLY A N 1
ATOM 745 C CA . GLY A 1 96 ? 12.473 -6.673 -5.325 1.00 67.25 96 GLY A CA 1
ATOM 746 C C . GLY A 1 96 ? 13.646 -7.567 -5.697 1.00 67.25 96 GLY A C 1
ATOM 747 O O . GLY A 1 96 ? 13.469 -8.729 -6.052 1.00 67.25 96 GLY A O 1
ATOM 748 N N . THR A 1 97 ? 14.861 -7.023 -5.641 1.00 57.28 97 THR A N 1
ATOM 749 C CA . THR A 1 97 ? 16.060 -7.693 -6.172 1.00 57.28 97 THR A CA 1
ATOM 750 C C . THR A 1 97 ? 16.480 -8.936 -5.390 1.00 57.28 97 THR A C 1
ATOM 752 O O . THR A 1 97 ? 17.211 -9.749 -5.948 1.00 57.28 97 THR A O 1
ATOM 755 N N . THR A 1 98 ? 15.984 -9.144 -4.170 1.00 47.97 98 THR A N 1
ATOM 756 C CA . THR A 1 98 ? 16.250 -10.339 -3.341 1.00 47.97 98 THR A CA 1
ATOM 757 C C . THR A 1 98 ? 15.264 -10.510 -2.181 1.00 47.97 98 THR A C 1
ATOM 759 O O . THR A 1 98 ? 14.993 -11.638 -1.783 1.00 47.97 98 THR A O 1
ATOM 762 N N . CYS A 1 99 ? 14.737 -9.411 -1.626 1.00 59.88 99 CYS A N 1
ATOM 763 C CA . CYS A 1 99 ? 13.988 -9.413 -0.361 1.00 59.88 99 CYS A CA 1
ATOM 764 C C . CYS A 1 99 ? 12.458 -9.343 -0.520 1.00 59.88 99 CYS A C 1
ATOM 766 O O . CYS A 1 99 ? 11.736 -9.481 0.463 1.00 59.88 99 CYS A O 1
ATOM 768 N N . LEU A 1 100 ? 11.962 -9.206 -1.758 1.00 75.94 100 LEU A N 1
ATOM 769 C CA . LEU A 1 100 ? 10.531 -9.057 -2.057 1.00 75.94 100 LEU A CA 1
ATOM 770 C C . LEU A 1 100 ? 9.889 -7.863 -1.324 1.00 75.94 100 LEU A C 1
ATOM 772 O O . LEU A 1 100 ? 8.726 -7.940 -0.934 1.00 75.94 100 LEU A O 1
ATOM 776 N N . ASP A 1 101 ? 10.642 -6.780 -1.122 1.00 80.31 101 ASP A N 1
ATOM 777 C CA . ASP A 1 101 ? 10.279 -5.678 -0.221 1.00 80.31 101 ASP A CA 1
ATOM 778 C C . ASP A 1 101 ? 8.907 -5.074 -0.548 1.00 80.31 101 ASP A C 1
ATOM 780 O O . ASP A 1 101 ? 8.033 -4.992 0.317 1.00 80.31 101 ASP A O 1
ATOM 784 N N . GLU A 1 102 ? 8.669 -4.697 -1.806 1.00 85.94 102 GLU A N 1
ATOM 785 C CA . GLU A 1 102 ? 7.409 -4.090 -2.238 1.00 85.94 102 GLU A CA 1
ATOM 786 C C . GLU A 1 102 ? 6.218 -5.051 -2.108 1.00 85.94 102 GLU A C 1
ATOM 788 O O . GLU A 1 102 ? 5.126 -4.646 -1.699 1.00 85.94 102 GLU A O 1
ATOM 793 N N . TRP A 1 103 ? 6.426 -6.336 -2.409 1.00 90.06 103 TRP A N 1
ATOM 794 C CA . TRP A 1 103 ? 5.407 -7.374 -2.240 1.00 90.06 103 TRP A CA 1
ATOM 795 C C . TRP A 1 103 ? 5.074 -7.604 -0.762 1.00 90.06 103 TRP A C 1
ATOM 797 O O . TRP A 1 103 ? 3.899 -7.636 -0.391 1.00 90.06 103 TRP A O 1
ATOM 807 N N . GLN A 1 104 ? 6.098 -7.711 0.092 1.00 90.31 104 GLN A N 1
ATOM 808 C CA . GLN A 1 104 ? 5.946 -7.899 1.534 1.00 90.31 104 GLN A CA 1
ATOM 809 C C . GLN A 1 104 ? 5.209 -6.724 2.171 1.00 90.31 104 GLN A C 1
ATOM 811 O O . GLN A 1 104 ? 4.272 -6.938 2.939 1.00 90.31 104 GLN A O 1
ATOM 816 N N . ILE A 1 105 ? 5.583 -5.489 1.820 1.00 90.69 105 ILE A N 1
ATOM 817 C CA . ILE A 1 105 ? 4.898 -4.278 2.287 1.00 90.69 105 ILE A CA 1
ATOM 818 C C . ILE A 1 105 ? 3.432 -4.290 1.842 1.00 90.69 105 ILE A C 1
ATOM 820 O O . ILE A 1 105 ? 2.549 -4.003 2.652 1.00 90.69 105 ILE A O 1
ATOM 824 N N . GLY A 1 106 ? 3.160 -4.659 0.587 1.00 92.88 106 GLY A N 1
ATOM 825 C CA . GLY A 1 106 ? 1.804 -4.767 0.051 1.00 92.88 106 GLY A CA 1
ATOM 826 C C . GLY A 1 106 ? 0.937 -5.762 0.829 1.00 92.88 106 GLY A C 1
ATOM 827 O O . GLY A 1 106 ? -0.105 -5.394 1.372 1.00 92.88 106 GLY A O 1
ATOM 828 N N . ILE A 1 107 ? 1.382 -7.014 0.954 1.00 95.00 107 ILE A N 1
ATOM 829 C CA . ILE A 1 107 ? 0.624 -8.061 1.656 1.00 95.00 107 ILE A CA 1
ATOM 830 C C . ILE A 1 107 ? 0.480 -7.763 3.150 1.00 95.00 107 ILE A C 1
ATOM 832 O O . ILE A 1 107 ? -0.618 -7.894 3.699 1.00 95.00 107 ILE A O 1
ATOM 836 N N . LEU A 1 108 ? 1.553 -7.322 3.814 1.00 94.62 108 LEU A N 1
ATOM 837 C CA . LEU A 1 108 ? 1.502 -6.969 5.231 1.00 94.62 108 LEU A CA 1
ATOM 838 C C . LEU A 1 108 ? 0.546 -5.798 5.471 1.00 94.62 108 LEU A C 1
ATOM 840 O O . LEU A 1 108 ? -0.225 -5.830 6.429 1.00 94.62 108 LEU A O 1
ATOM 844 N N . GLY A 1 109 ? 0.561 -4.787 4.600 1.00 95.12 109 GLY A N 1
ATOM 845 C CA . GLY A 1 109 ? -0.347 -3.648 4.671 1.00 95.12 109 GLY A CA 1
ATOM 846 C C . GLY A 1 109 ? -1.810 -4.058 4.502 1.00 95.12 109 GLY A C 1
ATOM 847 O O . GLY A 1 109 ? -2.654 -3.646 5.294 1.00 95.12 109 GLY A O 1
ATOM 848 N N . ILE A 1 110 ? -2.110 -4.935 3.543 1.00 96.31 110 ILE A N 1
ATOM 849 C CA . ILE A 1 110 ? -3.454 -5.490 3.320 1.00 96.31 110 ILE A CA 1
ATOM 850 C C . ILE A 1 110 ? -3.940 -6.274 4.544 1.00 96.31 110 ILE A C 1
ATOM 852 O O . ILE A 1 110 ? -5.038 -6.022 5.045 1.00 96.31 110 ILE A O 1
ATOM 856 N N . ALA A 1 111 ? -3.118 -7.193 5.057 1.00 96.25 111 ALA A N 1
ATOM 857 C CA . ALA A 1 111 ? -3.457 -8.006 6.222 1.00 96.25 111 ALA A CA 1
ATOM 858 C C . ALA A 1 111 ? -3.646 -7.146 7.480 1.00 96.25 111 ALA A C 1
ATOM 860 O O . ALA A 1 111 ? -4.636 -7.295 8.196 1.00 96.25 111 ALA A O 1
ATOM 861 N N . THR A 1 112 ? -2.734 -6.202 7.719 1.00 94.44 112 THR A N 1
ATOM 862 C CA . THR A 1 112 ? -2.799 -5.283 8.863 1.00 94.44 112 THR A CA 1
ATOM 863 C C . THR A 1 112 ? -4.011 -4.365 8.763 1.00 94.44 112 THR A C 1
ATOM 865 O O . THR A 1 112 ? -4.725 -4.197 9.747 1.00 94.44 112 THR A O 1
ATOM 868 N N . GLY A 1 113 ? -4.290 -3.812 7.580 1.00 94.50 113 GLY A N 1
ATOM 869 C CA . GLY A 1 113 ? -5.482 -3.005 7.333 1.00 94.50 113 GLY A CA 1
ATOM 870 C C . GLY A 1 113 ? -6.764 -3.797 7.588 1.00 94.50 113 GLY A C 1
ATOM 871 O O . GLY A 1 113 ? -7.665 -3.309 8.260 1.00 94.50 113 GLY A O 1
ATOM 872 N N . PHE A 1 114 ? -6.837 -5.053 7.145 1.00 94.69 114 PHE A N 1
ATOM 873 C CA . PHE A 1 114 ? -7.996 -5.902 7.422 1.00 94.69 114 PHE A CA 1
ATOM 874 C C . PHE A 1 114 ? -8.186 -6.169 8.921 1.00 94.69 114 PHE A C 1
ATOM 876 O O . PHE A 1 114 ? -9.296 -6.026 9.434 1.00 94.69 114 PHE A O 1
ATOM 883 N N . VAL A 1 115 ? -7.112 -6.500 9.643 1.00 92.69 115 VAL A N 1
ATOM 884 C CA . VAL A 1 115 ? -7.174 -6.717 11.096 1.00 92.69 115 VAL A CA 1
ATOM 885 C C . VAL A 1 115 ? -7.602 -5.440 11.817 1.00 92.69 115 VAL A C 1
ATOM 887 O O . VAL A 1 115 ? -8.557 -5.486 12.585 1.00 92.69 115 VAL A O 1
ATOM 890 N N . LEU A 1 116 ? -6.969 -4.298 11.533 1.00 91.44 116 LEU A N 1
ATOM 891 C CA . LEU A 1 116 ? -7.303 -3.018 12.168 1.00 91.44 116 LEU A CA 1
ATOM 892 C C . LEU A 1 116 ? -8.732 -2.559 11.856 1.00 91.44 116 LEU A C 1
ATOM 894 O O . LEU A 1 116 ? -9.391 -1.979 12.720 1.00 91.44 116 LEU A O 1
ATOM 898 N N . PHE A 1 117 ? -9.236 -2.851 10.656 1.00 91.38 117 PHE A N 1
ATOM 899 C CA . PHE A 1 117 ? -10.626 -2.587 10.298 1.00 91.38 117 PHE A CA 1
ATOM 900 C C . PHE A 1 117 ? -11.597 -3.390 11.170 1.00 91.38 117 PHE A C 1
ATOM 902 O O . PHE A 1 117 ? -12.598 -2.845 11.624 1.00 91.38 117 PHE A O 1
ATOM 909 N N . LEU A 1 118 ? -11.292 -4.664 11.433 1.00 88.81 118 LEU A N 1
ATOM 910 C CA . LEU A 1 118 ? -12.130 -5.548 12.245 1.00 88.81 118 LEU A CA 1
ATOM 911 C C . LEU A 1 118 ? -12.019 -5.280 13.749 1.00 88.81 118 LEU A C 1
ATOM 913 O O . LEU A 1 118 ? -13.012 -5.402 14.463 1.00 88.81 118 LEU A O 1
ATOM 917 N N . THR A 1 119 ? -10.821 -4.963 14.243 1.00 87.00 119 THR A N 1
ATOM 918 C CA . THR A 1 119 ? -10.572 -4.772 15.680 1.00 87.00 119 THR A CA 1
ATOM 919 C C . THR A 1 119 ? -10.830 -3.345 16.148 1.00 87.00 119 THR A C 1
ATOM 921 O O . THR A 1 119 ? -11.057 -3.130 17.336 1.00 87.00 119 THR A O 1
ATOM 924 N N . GLY A 1 120 ? -10.760 -2.364 15.244 1.00 85.81 120 GLY A N 1
ATOM 925 C CA . GLY A 1 120 ? -10.761 -0.947 15.595 1.00 85.81 120 GLY A CA 1
ATOM 926 C C . GLY A 1 120 ? -9.556 -0.552 16.460 1.00 85.81 120 GLY A C 1
ATOM 927 O O . GLY A 1 120 ? -8.529 -1.234 16.497 1.00 85.81 120 GLY A O 1
ATOM 928 N N . SER A 1 121 ? -9.672 0.584 17.148 1.00 84.38 121 SER A N 1
ATOM 929 C CA . SER A 1 121 ? -8.634 1.127 18.033 1.00 84.38 121 SER A CA 1
ATOM 930 C C . SER A 1 121 ? -8.652 0.539 19.453 1.00 84.38 121 SER A C 1
ATOM 932 O O . SER A 1 121 ? -9.694 0.135 19.965 1.00 84.38 121 SER A O 1
ATOM 934 N N . GLY A 1 122 ? -7.499 0.579 20.129 1.00 83.44 122 GLY A N 1
ATOM 935 C CA . GLY A 1 122 ? -7.328 0.077 21.498 1.00 83.44 122 GLY A CA 1
ATOM 936 C C . GLY A 1 122 ? -7.573 1.095 22.625 1.00 83.44 122 GLY A C 1
ATOM 937 O O . GLY A 1 122 ? -8.086 2.191 22.436 1.00 83.44 122 GLY A O 1
ATOM 938 N N . LYS A 1 123 ? -7.155 0.742 23.851 1.00 85.62 123 LYS A N 1
ATOM 939 C CA . LYS A 1 123 ? -7.387 1.544 25.073 1.00 85.62 123 LYS A CA 1
ATOM 940 C C . LYS A 1 123 ? -6.772 2.952 25.032 1.00 85.62 123 LYS A C 1
ATOM 942 O O . LYS A 1 123 ? -7.381 3.872 25.579 1.00 85.62 123 LYS A O 1
ATOM 947 N N . TYR A 1 124 ? -5.594 3.098 24.426 1.00 87.19 124 TYR A N 1
ATOM 948 C CA . TYR A 1 124 ? -4.806 4.339 24.375 1.00 87.19 124 TYR A CA 1
ATOM 949 C C . TYR A 1 124 ? -4.921 5.064 23.025 1.00 87.19 124 TYR A C 1
ATOM 951 O O . TYR A 1 124 ? -3.955 5.648 22.549 1.00 87.19 124 TYR A O 1
ATOM 959 N N . SER A 1 125 ? -6.086 4.997 22.386 1.00 90.88 125 SER A N 1
ATOM 960 C CA . SER A 1 125 ? -6.364 5.691 21.130 1.00 90.88 125 SER A CA 1
ATOM 961 C C . SER A 1 125 ? -7.170 6.970 21.346 1.00 90.88 125 SER A C 1
ATOM 963 O O . SER A 1 125 ? -7.927 7.091 22.321 1.00 90.88 125 SER A O 1
ATOM 965 N N . LEU A 1 126 ? -7.061 7.911 20.405 1.00 88.25 126 LEU A N 1
ATOM 966 C CA . LEU A 1 126 ? -7.934 9.083 20.390 1.00 88.25 126 LEU A CA 1
ATOM 967 C C . LEU A 1 126 ? -9.399 8.694 20.167 1.00 88.25 126 LEU A C 1
ATOM 969 O O . LEU A 1 126 ? -10.275 9.289 20.789 1.00 88.25 126 LEU A O 1
ATOM 973 N N . ASP A 1 127 ? -9.685 7.667 19.368 1.00 87.19 127 ASP A N 1
ATOM 974 C CA . ASP A 1 127 ? -11.050 7.169 19.189 1.00 87.19 127 ASP A CA 1
ATOM 975 C C . ASP A 1 127 ? -11.688 6.733 20.516 1.00 87.19 127 ASP A C 1
ATOM 977 O O . ASP A 1 127 ? -12.807 7.140 20.832 1.00 87.19 127 ASP A O 1
ATOM 981 N N . ASN A 1 128 ? -10.972 5.962 21.339 1.00 86.81 128 ASN A N 1
ATOM 982 C CA . ASN A 1 128 ? -11.474 5.533 22.645 1.00 86.81 128 ASN A CA 1
ATOM 983 C C . ASN A 1 128 ? -11.622 6.716 23.612 1.00 86.81 128 ASN A C 1
ATOM 985 O O . ASN A 1 128 ? -12.560 6.763 24.410 1.00 86.81 128 ASN A O 1
ATOM 989 N N . TYR A 1 129 ? -10.724 7.700 23.529 1.00 88.31 129 TYR A N 1
ATOM 990 C CA . TYR A 1 129 ? -10.852 8.944 24.285 1.00 88.31 129 TYR A CA 1
ATOM 991 C C . TYR A 1 129 ? -12.119 9.727 23.895 1.00 88.31 129 TYR A C 1
ATOM 993 O O . TYR A 1 129 ? -12.863 10.156 24.780 1.00 88.31 129 TYR A O 1
ATOM 1001 N N . LEU A 1 130 ? -12.428 9.849 22.598 1.00 86.00 130 LEU A N 1
ATOM 1002 C CA . LEU A 1 130 ? -13.638 10.511 22.083 1.00 86.00 130 LEU A CA 1
ATOM 1003 C C . LEU A 1 130 ? -14.933 9.783 22.477 1.00 86.00 130 LEU A C 1
ATOM 1005 O O . LEU A 1 130 ? -15.966 10.419 22.712 1.00 86.00 130 LEU A O 1
ATOM 1009 N N . ILE A 1 131 ? -14.891 8.451 22.563 1.00 85.06 131 ILE A N 1
ATOM 1010 C CA . ILE A 1 131 ? -16.012 7.638 23.051 1.00 85.06 131 ILE A CA 1
ATOM 1011 C C . ILE A 1 131 ? -16.230 7.895 24.548 1.00 85.06 131 ILE A C 1
ATOM 1013 O O . ILE A 1 131 ? -17.347 8.192 24.964 1.00 85.06 131 ILE A O 1
ATOM 1017 N N . LYS A 1 132 ? -15.166 7.854 25.360 1.00 85.88 132 LYS A N 1
ATOM 1018 C CA . LYS A 1 132 ? -15.254 8.046 26.820 1.00 85.88 132 LYS A CA 1
ATOM 1019 C C . LYS A 1 132 ? -15.675 9.449 27.235 1.00 85.88 132 LYS A C 1
ATOM 1021 O O . LYS A 1 132 ? -16.418 9.603 28.197 1.00 85.88 132 LYS A O 1
ATOM 1026 N N . THR A 1 133 ? -15.209 10.466 26.518 1.00 84.56 133 THR A N 1
ATOM 1027 C CA . THR A 1 133 ? -15.575 11.868 26.770 1.00 84.56 133 THR A CA 1
ATOM 1028 C C . THR A 1 133 ? -16.960 12.234 26.223 1.00 84.56 133 THR A C 1
ATOM 1030 O O . THR A 1 133 ? -17.407 13.363 26.405 1.00 84.56 133 THR A O 1
ATOM 1033 N N . ASN A 1 134 ? -17.665 11.280 25.596 1.00 79.25 134 ASN A N 1
ATOM 1034 C CA . ASN A 1 134 ? -19.035 11.417 25.092 1.00 79.25 134 ASN A CA 1
ATOM 1035 C C . ASN A 1 134 ? -19.229 12.623 24.149 1.00 79.25 134 ASN A C 1
ATOM 1037 O O . ASN A 1 134 ? -20.242 13.329 24.189 1.00 79.25 134 ASN A O 1
ATOM 1041 N N . VAL A 1 135 ? -18.232 12.878 23.298 1.00 79.81 135 VAL A N 1
ATOM 1042 C CA . VAL A 1 135 ? -18.255 13.972 22.319 1.00 79.81 135 VAL A CA 1
ATOM 1043 C C . VAL A 1 135 ? -19.384 13.747 21.306 1.00 79.81 135 VAL A C 1
ATOM 1045 O O . VAL A 1 135 ? -19.682 12.628 20.905 1.00 79.81 135 VAL A O 1
ATOM 1048 N N . SER A 1 136 ? -20.013 14.820 20.817 1.00 78.06 136 SER A N 1
ATOM 1049 C CA . SER A 1 136 ? -21.165 14.726 19.899 1.00 78.06 136 SER A CA 1
ATOM 1050 C C . SER A 1 136 ? -20.912 13.867 18.642 1.00 78.06 136 SER A C 1
ATOM 1052 O O . SER A 1 136 ? -21.835 13.241 18.120 1.00 78.06 136 SER A O 1
ATOM 1054 N N . ILE A 1 137 ? -19.660 13.802 18.176 1.00 77.50 137 ILE A N 1
ATOM 1055 C CA . ILE A 1 137 ? -19.235 13.007 17.015 1.00 77.50 137 ILE A CA 1
ATOM 1056 C C . ILE A 1 137 ? -19.310 11.499 17.303 1.00 77.50 137 ILE A C 1
ATOM 1058 O O . ILE A 1 137 ? -19.779 10.757 16.442 1.00 77.50 137 ILE A O 1
ATOM 1062 N N . SER A 1 138 ? -18.937 11.052 18.508 1.00 74.75 138 SER A N 1
ATOM 1063 C CA . SER A 1 138 ? -18.906 9.625 18.863 1.00 74.75 138 SER A CA 1
ATOM 1064 C C . SER A 1 138 ? -20.297 9.015 19.070 1.00 74.75 138 SER A C 1
ATOM 1066 O O . SER A 1 138 ? -20.458 7.801 18.993 1.00 74.75 138 SER A O 1
ATOM 1068 N N . ARG A 1 139 ? -21.335 9.849 19.239 1.00 71.88 139 ARG A N 1
ATOM 1069 C CA . ARG A 1 139 ? -22.743 9.416 19.334 1.00 71.88 139 ARG A CA 1
ATOM 1070 C C . ARG A 1 139 ? -23.387 9.082 17.986 1.00 71.88 139 ARG A C 1
ATOM 1072 O O . ARG A 1 139 ? -24.485 8.527 17.946 1.00 71.88 139 ARG A O 1
ATOM 1079 N N . LYS A 1 140 ? -22.765 9.459 16.865 1.00 80.50 140 LYS A N 1
ATOM 1080 C CA . LYS A 1 140 ? -23.352 9.254 15.535 1.00 80.50 140 LYS A CA 1
ATOM 1081 C C . LYS A 1 140 ? -23.147 7.810 15.075 1.00 80.50 140 LYS A C 1
ATOM 1083 O O . LYS A 1 140 ? -22.059 7.264 15.193 1.00 80.50 140 LYS A O 1
ATOM 1088 N N . LYS A 1 141 ? -24.167 7.212 14.448 1.00 75.25 141 LYS A N 1
ATOM 1089 C CA . LYS A 1 141 ? -24.113 5.819 13.953 1.00 75.25 141 LYS A CA 1
ATOM 1090 C C . LYS A 1 141 ? -22.974 5.558 12.957 1.00 75.25 141 LYS A C 1
ATOM 1092 O O . LYS A 1 141 ? -22.435 4.459 12.939 1.00 75.25 141 LYS A O 1
ATOM 1097 N N . TRP A 1 142 ? -22.583 6.558 12.162 1.00 80.31 142 TRP A N 1
ATOM 1098 C CA . TRP A 1 142 ? -21.454 6.428 11.233 1.00 80.31 142 TRP A CA 1
ATOM 1099 C C . TRP A 1 142 ? -20.108 6.297 11.957 1.00 80.31 142 TRP A C 1
ATOM 1101 O O . TRP A 1 142 ? -19.199 5.663 11.431 1.00 80.31 142 TRP A O 1
ATOM 1111 N N . PHE A 1 143 ? -19.980 6.838 13.174 1.00 80.12 143 PHE A N 1
ATOM 1112 C CA . PHE A 1 143 ? -18.759 6.726 13.971 1.00 80.12 143 PHE A CA 1
ATOM 1113 C C . PHE A 1 143 ? -18.514 5.284 14.428 1.00 80.12 143 PHE A C 1
ATOM 1115 O O . PHE A 1 143 ? -17.369 4.880 14.569 1.00 80.12 143 PHE A O 1
ATOM 1122 N N . ALA A 1 144 ? -19.567 4.476 14.579 1.00 74.31 144 ALA A N 1
ATOM 1123 C CA . ALA A 1 144 ? -19.426 3.047 14.859 1.00 74.31 144 ALA A CA 1
ATOM 1124 C C . ALA A 1 144 ? -18.868 2.240 13.669 1.00 74.31 144 ALA A C 1
ATOM 1126 O O . ALA A 1 144 ? -18.390 1.132 13.870 1.00 74.31 144 ALA A O 1
ATOM 1127 N N . TRP A 1 145 ? -18.940 2.780 12.446 1.00 74.94 145 TRP A N 1
ATOM 1128 C CA . TRP A 1 145 ? -18.398 2.152 11.234 1.00 74.94 145 TRP A CA 1
ATOM 1129 C C . TRP A 1 145 ? -17.038 2.720 10.818 1.00 74.94 145 TRP A C 1
ATOM 1131 O O . TRP A 1 145 ? -16.188 1.979 10.340 1.00 74.94 145 TRP A O 1
ATOM 1141 N N . LEU A 1 146 ? -16.849 4.036 10.945 1.00 78.12 146 LEU A N 1
ATOM 1142 C CA . LEU A 1 146 ? -15.642 4.731 10.478 1.00 78.12 146 LEU A CA 1
ATOM 1143 C C . LEU A 1 146 ? -14.646 5.043 11.603 1.00 78.12 146 LEU A C 1
ATOM 1145 O O . LEU A 1 146 ? -13.459 5.220 11.340 1.00 78.12 146 LEU A O 1
ATOM 1149 N N . GLY A 1 147 ? -15.123 5.127 12.843 1.00 77.81 147 GLY A N 1
ATOM 1150 C CA . GLY A 1 147 ? -14.312 5.188 14.057 1.00 77.81 147 GLY A CA 1
ATOM 1151 C C . GLY A 1 147 ? -14.321 3.846 14.781 1.00 77.81 147 GLY A C 1
ATOM 1152 O O . GLY A 1 147 ? -14.790 2.848 14.250 1.00 77.81 147 GLY A O 1
ATOM 1153 N N . SER A 1 148 ? -13.820 3.808 16.009 1.00 73.25 148 SER A N 1
ATOM 1154 C CA . SER A 1 148 ? -13.581 2.545 16.727 1.00 73.25 148 SER A CA 1
ATOM 1155 C C . SER A 1 148 ? -14.713 2.095 17.650 1.00 73.25 148 SER A C 1
ATOM 1157 O O . SER A 1 148 ? -14.472 1.622 18.760 1.00 73.25 148 SER A O 1
ATOM 1159 N N . GLY A 1 149 ? -15.960 2.284 17.219 1.00 66.19 149 GLY A N 1
ATOM 1160 C CA . GLY A 1 149 ? -17.111 1.733 17.933 1.00 66.19 149 GLY A CA 1
ATOM 1161 C C . GLY A 1 149 ? -17.232 0.218 17.750 1.00 66.19 149 GLY A C 1
ATOM 1162 O O . GLY A 1 149 ? -16.573 -0.374 16.900 1.00 66.19 149 GLY A O 1
ATOM 1163 N N . VAL A 1 150 ? -18.109 -0.416 18.535 1.00 66.31 150 VAL A N 1
ATOM 1164 C CA . VAL A 1 150 ? -18.483 -1.817 18.299 1.00 66.31 150 VAL A CA 1
ATOM 1165 C C . VAL A 1 150 ? -19.115 -1.894 16.913 1.00 66.31 150 VAL A C 1
ATOM 1167 O O . VAL A 1 150 ? -20.183 -1.316 16.686 1.00 66.31 150 VAL A O 1
ATOM 1170 N N . ILE A 1 151 ? -18.439 -2.571 15.984 1.00 68.00 151 ILE A N 1
ATOM 1171 C CA . ILE A 1 151 ? -18.953 -2.754 14.630 1.00 68.00 151 ILE A CA 1
ATOM 1172 C C . ILE A 1 151 ? -20.291 -3.494 14.766 1.00 68.00 151 ILE A C 1
ATOM 1174 O O . ILE A 1 151 ? -20.334 -4.533 15.428 1.00 68.00 151 ILE A O 1
ATOM 1178 N N . PRO A 1 152 ? -21.394 -3.005 14.172 1.00 69.00 152 PRO A N 1
ATOM 1179 C CA . PRO A 1 152 ? -22.723 -3.593 14.341 1.00 69.00 152 PRO A CA 1
ATOM 1180 C C . PRO A 1 152 ? -22.895 -4.874 13.500 1.00 69.00 152 PRO A C 1
ATOM 1182 O O . PRO A 1 152 ? -23.879 -5.038 12.779 1.00 69.00 152 PRO A O 1
ATOM 1185 N N . ILE A 1 153 ? -21.919 -5.781 13.553 1.00 74.00 153 ILE A N 1
ATOM 1186 C CA . ILE A 1 153 ? -21.978 -7.112 12.954 1.00 74.00 153 ILE A CA 1
ATOM 1187 C C . ILE A 1 153 ? -22.488 -8.069 14.028 1.00 74.00 153 ILE A C 1
ATOM 1189 O O . ILE A 1 153 ? -22.041 -8.039 15.168 1.00 74.00 153 ILE A O 1
ATOM 1193 N N . LYS A 1 154 ? -23.437 -8.935 13.664 1.00 79.31 154 LYS A N 1
ATOM 1194 C CA . LYS A 1 154 ? -23.924 -9.981 14.570 1.00 79.31 154 LYS A CA 1
ATOM 1195 C C . LYS A 1 154 ? -22.781 -10.940 14.913 1.00 79.31 154 LYS A C 1
ATOM 1197 O O . LYS A 1 154 ? -22.116 -11.431 13.999 1.00 79.31 154 LYS A O 1
ATOM 1202 N N . ASP A 1 155 ? -22.651 -11.305 16.186 1.00 80.44 155 ASP A N 1
ATOM 1203 C CA . ASP A 1 155 ? -21.618 -12.235 16.675 1.00 80.44 155 ASP A CA 1
ATOM 1204 C C . ASP A 1 155 ? -21.617 -13.589 15.945 1.00 80.44 155 ASP A C 1
ATOM 1206 O O . ASP A 1 155 ? -20.583 -14.232 15.808 1.00 80.44 155 ASP A O 1
ATOM 1210 N N . SER A 1 156 ? -22.760 -14.014 15.398 1.00 83.94 156 SER A N 1
ATOM 1211 C CA . SER A 1 156 ? -22.870 -15.246 14.609 1.00 83.94 156 SER A CA 1
ATOM 1212 C C . SER A 1 156 ? -22.293 -15.151 13.190 1.00 83.94 156 SER A C 1
ATOM 1214 O O . SER A 1 156 ? -21.962 -16.174 12.589 1.00 83.94 156 SER A O 1
ATOM 1216 N N . ILE A 1 157 ? -22.191 -13.942 12.634 1.00 86.94 157 ILE A N 1
ATOM 1217 C CA . ILE A 1 157 ? -21.697 -13.678 11.272 1.00 86.94 157 ILE A CA 1
ATOM 1218 C C . ILE A 1 157 ? -20.228 -13.250 11.308 1.00 86.94 157 ILE A C 1
ATOM 1220 O O . ILE A 1 157 ? -19.483 -13.548 10.374 1.00 86.94 157 ILE A O 1
ATOM 1224 N N . PHE A 1 158 ? -19.798 -12.602 12.394 1.00 87.75 158 PHE A N 1
ATOM 1225 C CA . PHE A 1 158 ? -18.451 -12.058 12.539 1.00 87.75 158 PHE A CA 1
ATOM 1226 C C . PHE A 1 158 ? -17.336 -13.091 12.267 1.00 87.75 158 PHE A C 1
ATOM 1228 O O . PHE A 1 158 ? -16.514 -12.825 11.389 1.00 87.75 158 PHE A O 1
ATOM 1235 N N . PRO A 1 159 ? -17.339 -14.312 12.849 1.00 90.69 159 PRO A N 1
ATOM 1236 C CA . PRO A 1 159 ? -16.311 -15.314 12.557 1.00 90.69 159 PRO A CA 1
ATOM 1237 C C . PRO A 1 159 ? -16.260 -15.732 11.083 1.00 90.69 159 PRO A C 1
ATOM 1239 O O . PRO A 1 159 ? -15.185 -16.015 10.560 1.00 90.69 159 PRO A O 1
ATOM 1242 N N . ARG A 1 160 ? -17.406 -15.748 10.385 1.00 92.00 160 ARG A N 1
ATOM 1243 C CA . ARG A 1 160 ? -17.446 -16.076 8.951 1.00 92.00 160 ARG A CA 1
ATOM 1244 C C . ARG A 1 160 ? -16.820 -14.975 8.108 1.00 92.00 160 ARG A C 1
ATOM 1246 O O . ARG A 1 160 ? -16.103 -15.289 7.169 1.00 92.00 160 ARG A O 1
ATOM 1253 N N . VAL A 1 161 ? -17.067 -13.708 8.442 1.00 90.81 161 VAL A N 1
ATOM 1254 C CA . VAL A 1 161 ? -16.452 -12.564 7.748 1.00 90.81 161 VAL A CA 1
ATOM 1255 C C . VAL A 1 161 ? -14.938 -12.592 7.922 1.00 90.81 161 VAL A C 1
ATOM 1257 O O . VAL A 1 161 ? -14.215 -12.458 6.937 1.00 90.81 161 VAL A O 1
ATOM 1260 N N . VAL A 1 162 ? -14.466 -12.838 9.150 1.00 93.06 162 VAL A N 1
ATOM 1261 C CA . VAL A 1 162 ? -13.035 -13.000 9.439 1.00 93.06 162 VAL A CA 1
ATOM 1262 C C . VAL A 1 162 ? -12.457 -14.140 8.604 1.00 93.06 162 VAL A C 1
ATOM 1264 O O . VAL A 1 162 ? -11.494 -13.924 7.879 1.00 93.06 162 VAL A O 1
ATOM 1267 N N . LEU A 1 163 ? -13.078 -15.324 8.631 1.00 95.00 163 LEU A N 1
ATOM 1268 C CA . LEU A 1 163 ? -12.595 -16.492 7.892 1.00 95.00 163 LEU A CA 1
ATOM 1269 C C . LEU A 1 163 ? -12.537 -16.245 6.378 1.00 95.00 163 LEU A C 1
ATOM 1271 O O . LEU A 1 163 ? -11.520 -16.534 5.754 1.00 95.00 163 LEU A O 1
ATOM 1275 N N . ILE A 1 164 ? -13.604 -15.698 5.790 1.00 95.25 164 ILE A N 1
ATOM 1276 C CA . ILE A 1 164 ? -13.667 -15.402 4.352 1.00 95.25 164 ILE A CA 1
ATOM 1277 C C . ILE A 1 164 ? -12.589 -14.384 3.973 1.00 95.25 164 ILE A C 1
ATOM 1279 O O . ILE A 1 164 ? -11.864 -14.601 3.004 1.00 95.25 164 ILE A O 1
ATOM 1283 N N . GLY A 1 165 ? -12.445 -13.305 4.747 1.00 94.75 165 GLY A N 1
ATOM 1284 C CA . GLY A 1 165 ? -11.420 -12.294 4.501 1.00 94.75 165 GLY A CA 1
ATOM 1285 C C . GLY A 1 165 ? -10.002 -12.848 4.643 1.00 94.75 165 GLY A C 1
ATOM 1286 O O . GLY A 1 165 ? -9.162 -12.598 3.785 1.00 94.75 165 GLY A O 1
ATOM 1287 N N . SER A 1 166 ? -9.739 -13.676 5.656 1.00 95.75 166 SER A N 1
ATOM 1288 C CA . SER A 1 166 ? -8.442 -14.336 5.836 1.00 95.75 166 SER A CA 1
ATOM 1289 C C . SER A 1 166 ?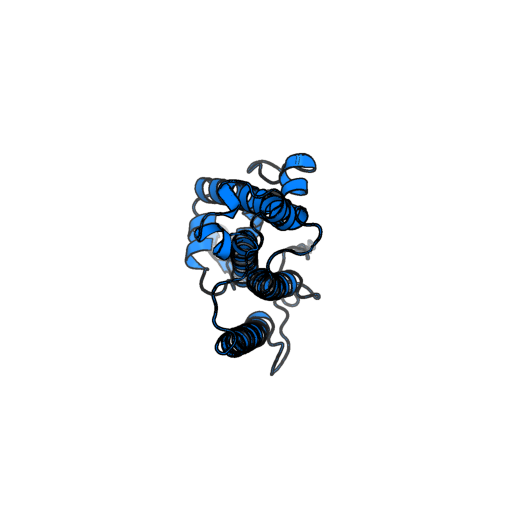 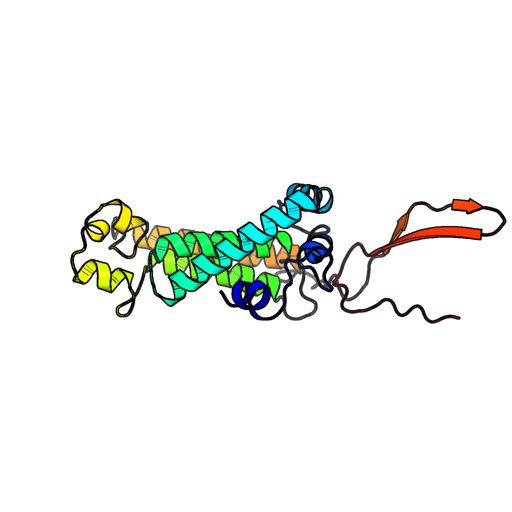-8.113 -15.304 4.698 1.00 95.75 166 SER A C 1
ATOM 1291 O O . SER A 1 166 ? -6.992 -15.275 4.194 1.00 95.75 166 SER A O 1
ATOM 1293 N N . ILE A 1 167 ? -9.072 -16.122 4.247 1.00 97.44 167 ILE A N 1
ATOM 1294 C CA . ILE A 1 167 ? -8.882 -17.018 3.093 1.00 97.44 167 ILE A CA 1
ATOM 1295 C C . ILE A 1 167 ? -8.620 -16.204 1.824 1.00 97.44 167 ILE A C 1
ATOM 1297 O O . ILE A 1 167 ? -7.744 -16.557 1.038 1.00 97.44 167 ILE A O 1
ATOM 1301 N N . PHE A 1 168 ? -9.338 -15.098 1.631 1.00 96.25 168 PHE A N 1
ATOM 1302 C CA . PHE A 1 168 ? -9.132 -14.212 0.492 1.00 96.25 168 PHE A CA 1
ATOM 1303 C C . PHE A 1 168 ? -7.732 -13.583 0.493 1.00 96.25 168 PHE A C 1
ATOM 1305 O O . PHE A 1 168 ? -7.039 -13.642 -0.521 1.00 96.25 168 PHE A O 1
ATOM 1312 N N . ILE A 1 169 ? -7.281 -13.041 1.628 1.00 96.25 169 ILE A N 1
ATOM 1313 C CA . ILE A 1 169 ? -5.938 -12.456 1.770 1.00 96.25 169 ILE A CA 1
ATOM 1314 C C . ILE A 1 169 ? -4.861 -13.525 1.569 1.00 96.25 169 ILE A C 1
ATOM 1316 O O . ILE A 1 169 ? -3.872 -13.270 0.885 1.00 96.25 169 ILE A O 1
ATOM 1320 N N . LEU A 1 170 ? -5.063 -14.738 2.092 1.00 96.62 170 LEU A N 1
ATOM 1321 C CA . LEU A 1 170 ? -4.167 -15.869 1.852 1.00 96.62 170 LEU A CA 1
ATOM 1322 C C . LEU A 1 170 ? -4.093 -16.217 0.360 1.00 96.62 170 LEU A C 1
ATOM 1324 O O . LEU A 1 170 ? -3.000 -16.340 -0.189 1.00 96.62 170 LEU A O 1
ATOM 1328 N N . GLY A 1 171 ? -5.241 -16.331 -0.310 1.00 95.75 171 GLY A N 1
ATOM 1329 C CA . GLY A 1 171 ? -5.310 -16.598 -1.744 1.00 95.75 171 GLY A CA 1
ATOM 1330 C C . GLY A 1 171 ? -4.607 -15.518 -2.563 1.00 95.75 171 GLY A C 1
ATOM 1331 O O . GLY A 1 171 ? -3.793 -15.836 -3.424 1.00 95.75 171 GLY A O 1
ATOM 1332 N N . MET A 1 172 ? -4.846 -14.244 -2.243 1.00 94.12 172 MET A N 1
ATOM 1333 C CA . MET A 1 172 ? -4.173 -13.108 -2.875 1.00 94.12 172 MET A CA 1
ATOM 1334 C C . MET A 1 172 ? -2.658 -13.144 -2.646 1.00 94.12 172 MET A C 1
ATOM 1336 O O . MET A 1 172 ? -1.893 -12.920 -3.582 1.00 94.12 172 MET A O 1
ATOM 1340 N N . THR A 1 173 ? -2.219 -13.467 -1.430 1.00 94.44 173 THR A N 1
ATOM 1341 C CA . THR A 1 173 ? -0.800 -13.610 -1.076 1.00 94.44 173 THR A CA 1
ATOM 1342 C C . THR A 1 173 ? -0.140 -14.677 -1.943 1.00 94.44 173 THR A C 1
ATOM 1344 O O . THR A 1 173 ? 0.848 -14.404 -2.618 1.00 94.44 173 THR A O 1
ATOM 1347 N N . LEU A 1 174 ? -0.716 -15.879 -1.991 1.00 94.31 174 LEU A N 1
ATOM 1348 C CA . LEU A 1 174 ? -0.167 -16.984 -2.777 1.00 94.31 174 LEU A CA 1
ATOM 1349 C C . LEU A 1 174 ? -0.196 -16.682 -4.280 1.00 94.31 174 LEU A C 1
ATOM 1351 O O . LEU A 1 174 ? 0.799 -16.896 -4.969 1.00 94.31 174 LEU A O 1
ATOM 1355 N N . MET A 1 175 ? -1.306 -16.137 -4.784 1.00 92.62 175 MET A N 1
ATOM 1356 C CA . MET A 1 175 ? -1.460 -15.783 -6.195 1.00 92.62 175 MET A CA 1
ATOM 1357 C C . MET A 1 175 ? -0.428 -14.738 -6.622 1.00 92.62 175 MET A C 1
ATOM 1359 O O . MET A 1 175 ? 0.277 -14.939 -7.606 1.00 92.62 175 MET A O 1
ATOM 1363 N N . THR A 1 176 ? -0.320 -13.630 -5.891 1.00 91.44 176 THR A N 1
ATOM 1364 C CA . THR A 1 176 ? 0.612 -12.554 -6.250 1.00 91.44 176 THR A CA 1
ATOM 1365 C C . THR A 1 176 ? 2.062 -13.000 -6.103 1.00 91.44 176 THR A C 1
ATOM 1367 O O . THR A 1 176 ? 2.862 -12.675 -6.970 1.00 91.44 176 THR A O 1
ATOM 1370 N N . ASN A 1 177 ? 2.402 -13.824 -5.105 1.00 90.00 177 ASN A N 1
ATOM 1371 C CA . ASN A 1 177 ? 3.742 -14.412 -5.003 1.00 90.00 177 ASN A CA 1
ATOM 1372 C C . ASN A 1 177 ? 4.072 -15.301 -6.214 1.00 90.00 177 ASN A C 1
ATOM 1374 O O . ASN A 1 177 ? 5.162 -15.230 -6.783 1.00 90.00 177 ASN A O 1
ATOM 1378 N N . GLN A 1 178 ? 3.111 -16.118 -6.653 1.00 90.25 178 GLN A N 1
ATOM 1379 C CA . GLN A 1 178 ? 3.297 -16.960 -7.827 1.00 90.25 178 GLN A CA 1
ATOM 1380 C C . GLN A 1 178 ? 3.453 -16.132 -9.108 1.00 90.25 178 GLN A C 1
ATOM 1382 O O . GLN A 1 178 ? 4.357 -16.398 -9.891 1.00 90.25 178 GLN A O 1
ATOM 1387 N N . VAL A 1 179 ? 2.601 -15.128 -9.323 1.00 88.19 179 VAL A N 1
ATOM 1388 C CA . VAL A 1 179 ? 2.622 -14.305 -10.543 1.00 88.19 179 VAL A CA 1
ATOM 1389 C C . VAL A 1 179 ? 3.855 -13.398 -10.598 1.00 88.19 179 VAL A C 1
ATOM 1391 O O . VAL A 1 179 ? 4.461 -13.244 -11.655 1.00 88.19 179 VAL A O 1
ATOM 1394 N N . CYS A 1 180 ? 4.232 -12.797 -9.471 1.00 84.56 180 CYS A N 1
ATOM 1395 C CA . CYS A 1 180 ? 5.342 -11.853 -9.408 1.00 84.56 180 CYS A CA 1
ATOM 1396 C C . CYS A 1 180 ? 6.706 -12.543 -9.379 1.00 84.56 180 CYS A C 1
ATOM 1398 O O . CYS A 1 180 ? 7.632 -12.056 -10.025 1.00 84.56 180 CYS A O 1
ATOM 1400 N N . HIS A 1 181 ? 6.826 -13.676 -8.668 1.00 83.31 181 HIS A N 1
ATOM 1401 C CA . HIS A 1 181 ? 8.124 -14.288 -8.336 1.00 83.31 181 HIS A CA 1
ATOM 1402 C C . HIS A 1 181 ? 8.237 -15.783 -8.667 1.00 83.31 181 HIS A C 1
ATOM 1404 O O . HIS A 1 181 ? 9.346 -16.319 -8.675 1.00 83.31 181 HIS A O 1
ATOM 1410 N N . GLY A 1 182 ? 7.134 -16.465 -8.993 1.00 84.75 182 GLY A N 1
ATOM 1411 C CA . GLY A 1 182 ? 7.123 -17.926 -9.142 1.00 84.75 182 GLY A CA 1
ATOM 1412 C C . GLY A 1 182 ? 7.353 -18.646 -7.808 1.00 84.75 182 GLY A C 1
ATOM 1413 O O . GLY A 1 182 ? 7.894 -19.747 -7.782 1.00 84.75 182 GLY A O 1
ATOM 1414 N N . GLY A 1 183 ? 7.015 -17.990 -6.690 1.00 82.88 183 GLY A N 1
ATOM 1415 C CA . GLY A 1 183 ? 7.441 -18.387 -5.346 1.00 82.88 183 GLY A CA 1
ATOM 1416 C C . GLY A 1 183 ? 6.613 -19.478 -4.659 1.00 82.88 183 GLY A C 1
ATOM 1417 O O . GLY A 1 183 ? 6.920 -19.808 -3.516 1.00 82.88 183 GLY A O 1
ATOM 1418 N N . VAL A 1 184 ? 5.565 -20.019 -5.293 1.00 86.12 184 VAL A N 1
ATOM 1419 C CA . VAL A 1 184 ? 4.729 -21.090 -4.709 1.00 86.12 184 VAL A CA 1
ATOM 1420 C C . VAL A 1 184 ? 5.029 -22.437 -5.362 1.00 86.12 184 VAL A C 1
ATOM 1422 O O . VAL A 1 184 ? 5.269 -23.421 -4.666 1.00 86.12 184 VAL A O 1
ATOM 1425 N N . TRP A 1 185 ? 5.058 -22.482 -6.694 1.00 85.94 185 TRP A N 1
ATOM 1426 C CA . TRP A 1 185 ? 5.378 -23.679 -7.469 1.00 85.94 185 TRP A CA 1
ATOM 1427 C C . TRP A 1 185 ? 6.215 -23.343 -8.705 1.00 85.94 185 TRP A C 1
ATOM 1429 O O . TRP A 1 185 ? 6.010 -22.318 -9.356 1.00 85.94 185 TRP A O 1
ATOM 1439 N N . GLY A 1 186 ? 7.104 -24.265 -9.078 1.00 83.88 186 GLY A N 1
ATOM 1440 C CA . GLY A 1 186 ? 7.996 -24.123 -10.229 1.00 83.88 186 GLY A CA 1
ATOM 1441 C C . GLY A 1 186 ? 9.349 -23.516 -9.859 1.00 83.88 186 GLY A C 1
ATOM 1442 O O . GLY A 1 186 ? 9.797 -23.597 -8.717 1.00 83.88 186 GLY A O 1
ATOM 1443 N N . THR A 1 187 ? 10.035 -22.960 -10.854 1.00 79.06 187 THR A N 1
ATOM 1444 C CA . THR A 1 187 ? 11.338 -22.320 -10.661 1.00 79.06 187 THR A CA 1
ATOM 1445 C C . THR A 1 187 ? 11.158 -20.860 -10.283 1.00 79.06 187 THR A C 1
ATOM 1447 O O . THR A 1 187 ? 10.514 -20.111 -11.020 1.00 79.06 187 THR A O 1
ATOM 1450 N N . LEU A 1 188 ? 11.792 -20.447 -9.187 1.00 79.81 188 LEU A N 1
ATOM 1451 C CA . LEU A 1 188 ? 11.860 -19.046 -8.792 1.00 79.81 188 LEU A CA 1
ATOM 1452 C C . LEU A 1 188 ? 12.513 -18.227 -9.913 1.00 79.81 188 LEU A C 1
ATOM 1454 O O . LEU A 1 188 ? 13.617 -18.551 -10.360 1.00 79.81 188 LEU A O 1
ATOM 1458 N N . HIS A 1 189 ? 11.849 -17.162 -10.355 1.00 74.56 189 HIS A N 1
ATOM 1459 C CA . HIS A 1 189 ? 12.424 -16.222 -11.311 1.00 74.56 189 HIS A CA 1
ATOM 1460 C C . HIS A 1 189 ? 12.707 -14.883 -10.637 1.00 74.56 189 HIS A C 1
ATOM 1462 O O . HIS A 1 189 ? 11.900 -14.367 -9.869 1.00 74.56 189 HIS A O 1
ATOM 1468 N N . ASN A 1 190 ? 13.871 -14.316 -10.936 1.00 72.75 190 ASN A N 1
ATOM 1469 C CA . ASN A 1 190 ? 14.233 -12.975 -10.511 1.00 72.75 190 ASN A CA 1
ATOM 1470 C C . ASN A 1 190 ? 14.487 -12.139 -11.762 1.00 72.75 190 ASN A C 1
ATOM 1472 O O . ASN A 1 190 ? 15.520 -12.279 -12.423 1.00 72.75 190 ASN A O 1
ATOM 1476 N N . LYS A 1 191 ? 13.533 -11.257 -12.062 1.00 71.75 191 LYS A N 1
ATOM 1477 C CA . LYS A 1 191 ? 13.551 -10.367 -13.231 1.00 71.75 191 LYS A CA 1
ATOM 1478 C C . LYS A 1 191 ? 14.708 -9.359 -13.212 1.00 71.75 191 LYS A C 1
ATOM 1480 O O . LYS A 1 191 ? 14.985 -8.709 -14.211 1.00 71.75 191 LYS A O 1
ATOM 1485 N N . SER A 1 192 ? 15.425 -9.250 -12.092 1.00 63.75 192 SER A N 1
ATOM 1486 C CA . SER A 1 192 ? 16.586 -8.368 -11.952 1.00 63.75 192 SER A CA 1
ATOM 1487 C C . SER A 1 192 ? 17.924 -9.036 -12.277 1.00 63.75 192 SER A C 1
ATOM 1489 O O . SER A 1 192 ? 18.876 -8.315 -12.561 1.00 63.75 192 SER A O 1
ATOM 1491 N N . VAL A 1 193 ? 18.009 -10.376 -12.270 1.00 66.69 193 VAL A N 1
ATOM 1492 C CA . VAL A 1 193 ? 19.283 -11.112 -12.439 1.00 66.69 193 VAL A CA 1
ATOM 1493 C C . VAL A 1 193 ? 19.729 -11.184 -13.898 1.00 66.69 193 VAL A C 1
ATOM 1495 O O . VAL A 1 193 ? 20.919 -11.079 -14.180 1.00 66.69 193 VAL A O 1
ATOM 1498 N N . LYS A 1 194 ? 18.796 -11.369 -14.836 1.00 69.25 194 LYS A N 1
ATOM 1499 C CA . LYS A 1 194 ? 19.094 -11.404 -16.274 1.00 69.25 194 LYS A CA 1
ATOM 1500 C C . LYS A 1 194 ? 18.341 -10.262 -16.955 1.00 69.25 194 LYS A C 1
ATOM 1502 O O . LYS A 1 194 ? 17.134 -10.401 -17.141 1.00 69.25 194 LYS A O 1
ATOM 1507 N N . PRO A 1 195 ? 19.004 -9.135 -17.280 1.00 68.81 195 PRO A N 1
ATOM 1508 C CA . PRO A 1 195 ? 18.327 -8.019 -17.920 1.00 68.81 195 PRO A CA 1
ATOM 1509 C C . PRO A 1 195 ? 17.821 -8.460 -19.292 1.00 68.81 195 PRO A C 1
ATOM 1511 O O . PRO A 1 195 ? 18.581 -8.978 -20.110 1.00 68.81 195 PRO A O 1
ATOM 1514 N N . LYS A 1 196 ? 16.532 -8.244 -19.539 1.00 76.06 196 LYS A N 1
ATOM 1515 C CA . LYS A 1 196 ? 15.970 -8.343 -20.880 1.00 76.06 196 LYS A CA 1
ATOM 1516 C C . LYS A 1 196 ? 16.106 -6.973 -21.540 1.00 76.06 196 LYS A C 1
ATOM 1518 O O . LYS A 1 196 ? 15.591 -5.988 -21.012 1.00 76.06 196 LYS A O 1
ATOM 1523 N N . LEU A 1 197 ? 16.848 -6.925 -22.643 1.00 79.81 197 LEU A N 1
ATOM 1524 C CA . LEU A 1 197 ? 17.044 -5.725 -23.450 1.00 79.81 197 LEU A CA 1
ATOM 1525 C C . LEU A 1 197 ? 16.201 -5.841 -24.717 1.00 79.81 197 LEU A C 1
ATOM 1527 O O . LEU A 1 197 ? 16.195 -6.888 -25.365 1.00 79.81 197 LEU A O 1
ATOM 1531 N N . GLU A 1 198 ? 15.509 -4.767 -25.062 1.00 81.94 198 GLU A N 1
ATOM 1532 C CA . GLU A 1 198 ? 14.809 -4.609 -26.329 1.00 81.94 198 GLU A CA 1
ATOM 1533 C C . GLU A 1 198 ? 15.460 -3.466 -27.106 1.00 81.94 198 GLU A C 1
ATOM 1535 O O . GLU A 1 198 ? 15.806 -2.427 -26.542 1.00 81.94 198 GLU A O 1
ATOM 1540 N N . ILE A 1 199 ? 15.690 -3.714 -28.395 1.00 85.50 199 ILE A N 1
ATOM 1541 C CA . ILE A 1 199 ? 16.324 -2.774 -29.315 1.00 85.50 199 ILE A CA 1
ATOM 1542 C C . ILE A 1 199 ? 15.254 -2.282 -30.280 1.00 85.50 199 ILE A C 1
ATOM 1544 O O . ILE A 1 199 ? 14.557 -3.095 -30.894 1.00 85.50 199 ILE A O 1
ATOM 1548 N N . THR A 1 200 ? 15.137 -0.969 -30.428 1.00 86.44 200 THR A N 1
ATOM 1549 C CA . THR A 1 200 ? 14.157 -0.320 -31.306 1.00 86.44 200 THR A CA 1
ATOM 1550 C C . THR A 1 200 ? 14.822 0.732 -32.190 1.00 86.44 200 THR A C 1
ATOM 1552 O O . THR A 1 200 ? 15.984 1.076 -32.001 1.00 86.44 200 THR A O 1
ATOM 1555 N N . GLU A 1 201 ? 14.098 1.207 -33.206 1.00 85.69 201 GLU A N 1
ATOM 1556 C CA . GLU A 1 201 ? 14.541 2.296 -34.095 1.00 85.69 201 GLU A CA 1
ATOM 1557 C C . GLU A 1 201 ? 15.928 2.118 -34.745 1.00 85.69 201 GLU A C 1
ATOM 1559 O O . GLU A 1 201 ? 16.677 3.076 -34.924 1.00 85.69 201 GLU A O 1
ATOM 1564 N N . GLY A 1 202 ? 16.266 0.894 -35.160 1.00 87.12 202 GLY A N 1
ATOM 1565 C CA . GLY A 1 202 ? 17.505 0.633 -35.896 1.00 87.12 202 GLY A CA 1
ATOM 1566 C C . GLY A 1 202 ? 17.577 1.411 -37.218 1.00 87.12 202 GLY A C 1
ATOM 1567 O O . GLY A 1 202 ? 16.795 1.153 -38.133 1.00 87.12 202 GLY A O 1
ATOM 1568 N N . LYS A 1 203 ? 18.535 2.335 -37.329 1.00 90.44 203 LYS A N 1
ATOM 1569 C CA . LYS A 1 203 ? 18.828 3.157 -38.513 1.00 90.44 203 LYS A CA 1
ATOM 1570 C C . LYS A 1 203 ? 20.294 2.990 -38.901 1.00 90.44 203 LYS A C 1
ATOM 1572 O O . LYS A 1 203 ? 21.171 2.970 -38.043 1.00 90.44 203 LYS A O 1
ATOM 1577 N N . ILE A 1 204 ? 20.559 2.864 -40.199 1.00 90.69 204 ILE A N 1
ATOM 1578 C CA . ILE A 1 204 ? 21.918 2.795 -40.745 1.00 90.69 204 ILE A CA 1
ATOM 1579 C C . ILE A 1 204 ? 22.095 3.975 -41.696 1.00 90.69 204 ILE A C 1
ATOM 1581 O O . ILE A 1 204 ? 21.479 4.003 -42.758 1.00 90.69 204 ILE A O 1
ATOM 1585 N N . GLU A 1 205 ? 22.954 4.924 -41.332 1.00 91.44 205 GLU A N 1
ATOM 1586 C CA . GLU A 1 205 ? 23.320 6.070 -42.171 1.00 91.44 205 GLU A CA 1
ATOM 1587 C C . GLU A 1 205 ? 24.843 6.220 -42.209 1.00 91.44 205 GLU A C 1
ATOM 1589 O O . GLU A 1 205 ? 25.499 6.198 -41.172 1.00 91.44 205 GLU A O 1
ATOM 1594 N N . ASN A 1 206 ? 25.428 6.366 -43.404 1.00 85.69 206 ASN A N 1
ATOM 1595 C CA . ASN A 1 206 ? 26.870 6.595 -43.598 1.00 85.69 206 ASN A CA 1
ATOM 1596 C C . ASN A 1 206 ? 27.776 5.644 -42.786 1.00 85.69 206 ASN A C 1
ATOM 1598 O O . ASN A 1 206 ? 28.699 6.083 -42.102 1.00 85.69 206 ASN A O 1
ATOM 1602 N N . SER A 1 207 ? 27.495 4.337 -42.838 1.00 90.44 207 SER A N 1
ATOM 1603 C CA . SER A 1 207 ? 28.216 3.299 -42.075 1.00 90.44 207 SER A CA 1
ATOM 1604 C C . SER A 1 207 ? 28.122 3.429 -40.546 1.00 90.44 207 SER A C 1
ATOM 1606 O O . SER A 1 207 ? 28.862 2.760 -39.829 1.00 90.44 207 SER A O 1
ATOM 1608 N N . THR A 1 208 ? 27.200 4.248 -40.039 1.00 86.38 208 THR A N 1
ATOM 1609 C CA . THR A 1 208 ? 26.870 4.373 -38.617 1.00 86.38 208 THR A CA 1
ATOM 1610 C C . THR A 1 208 ? 25.541 3.673 -38.358 1.00 86.38 208 THR A C 1
ATOM 1612 O O . THR A 1 208 ? 24.543 3.970 -39.011 1.00 86.38 208 THR A O 1
ATOM 1615 N N . LEU A 1 209 ? 25.535 2.720 -37.424 1.00 90.06 209 LEU A N 1
ATOM 1616 C CA . LEU A 1 209 ? 24.331 2.051 -36.935 1.00 90.06 209 LEU A CA 1
ATOM 1617 C C . LEU A 1 209 ? 23.880 2.749 -35.645 1.00 90.06 209 LEU A C 1
ATOM 1619 O O . LEU A 1 209 ? 24.615 2.758 -34.659 1.00 90.06 209 LEU A O 1
ATOM 1623 N N . SER A 1 210 ? 22.676 3.309 -35.654 1.00 88.19 210 SER A N 1
ATOM 1624 C CA . SER A 1 210 ? 22.024 3.914 -34.491 1.00 88.19 210 SER A CA 1
ATOM 1625 C C . SER A 1 210 ? 20.784 3.107 -34.129 1.00 88.19 210 SER A C 1
ATOM 1627 O O . SER A 1 210 ? 20.049 2.675 -35.011 1.00 88.19 210 SER A O 1
ATOM 1629 N N . PHE A 1 211 ? 20.564 2.873 -32.844 1.00 90.38 211 PHE A N 1
ATOM 1630 C CA . PHE A 1 211 ? 19.383 2.194 -32.321 1.00 90.38 211 PHE A CA 1
ATOM 1631 C C . PHE A 1 211 ? 19.169 2.621 -30.877 1.00 90.38 211 PHE A C 1
ATOM 1633 O O . PHE A 1 211 ? 20.126 2.961 -30.176 1.00 90.38 211 PHE A O 1
ATOM 1640 N N . ASP A 1 212 ? 17.928 2.531 -30.429 1.00 84.62 212 ASP A N 1
ATOM 1641 C CA . ASP A 1 212 ? 17.598 2.716 -29.029 1.00 84.62 212 ASP A CA 1
ATOM 1642 C C . ASP A 1 212 ? 17.649 1.366 -28.316 1.00 84.62 212 ASP A C 1
ATOM 1644 O O . ASP A 1 212 ? 17.241 0.340 -28.867 1.00 84.62 212 ASP A O 1
ATOM 1648 N N . VAL A 1 213 ? 18.154 1.356 -27.085 1.00 82.38 213 VAL A N 1
ATOM 1649 C CA . VAL A 1 213 ? 18.176 0.166 -26.229 1.00 82.38 213 VAL A CA 1
ATOM 1650 C C . VAL A 1 213 ? 17.437 0.480 -24.949 1.00 82.38 213 VAL A C 1
ATOM 1652 O O . VAL A 1 213 ? 17.804 1.405 -24.228 1.00 82.38 213 VAL A O 1
ATOM 1655 N N . PHE A 1 214 ? 16.450 -0.347 -24.625 1.00 76.06 214 PHE A N 1
ATOM 1656 C CA . PHE A 1 214 ? 15.703 -0.240 -23.381 1.00 76.06 214 PHE A CA 1
ATOM 1657 C C . PHE A 1 214 ? 15.715 -1.563 -22.629 1.00 76.06 214 PHE A C 1
ATOM 1659 O O . PHE A 1 214 ? 15.642 -2.646 -23.210 1.00 76.06 214 PHE A O 1
ATOM 1666 N N . ARG A 1 215 ? 15.791 -1.482 -21.302 1.00 75.25 215 ARG A N 1
ATOM 1667 C CA . ARG A 1 215 ? 15.643 -2.639 -20.422 1.00 75.25 215 ARG A CA 1
ATOM 1668 C C . ARG A 1 215 ? 14.170 -2.810 -20.080 1.00 75.25 215 ARG A C 1
ATOM 1670 O O . ARG A 1 215 ? 13.571 -1.927 -19.479 1.00 75.25 215 ARG A O 1
ATOM 1677 N N . THR A 1 216 ? 13.591 -3.956 -20.418 1.00 72.62 216 THR A N 1
ATOM 1678 C CA . THR A 1 216 ? 12.160 -4.197 -20.179 1.00 72.62 216 THR A CA 1
ATOM 1679 C C . THR A 1 216 ? 11.861 -4.789 -18.811 1.00 72.62 216 THR A C 1
ATOM 1681 O O . THR A 1 216 ? 10.711 -4.790 -18.386 1.00 72.62 216 THR A O 1
ATOM 1684 N N . GLU A 1 217 ? 12.863 -5.331 -18.115 1.00 73.06 217 GLU A N 1
ATOM 1685 C CA . GLU A 1 217 ? 12.680 -6.004 -16.827 1.00 73.06 217 GLU A CA 1
ATOM 1686 C C . GLU A 1 217 ? 13.864 -5.805 -15.873 1.00 73.06 217 GLU A C 1
ATOM 1688 O O .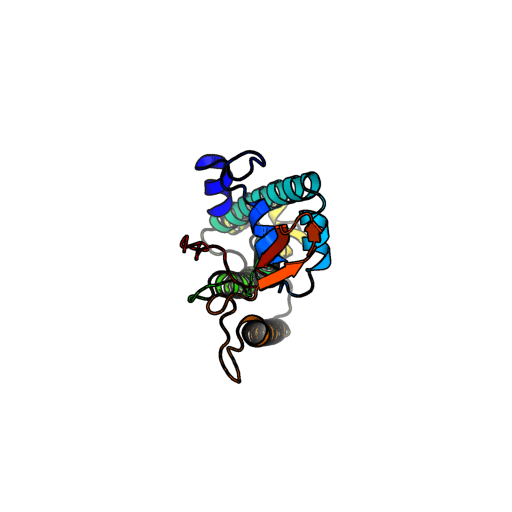 GLU A 1 217 ? 15.020 -5.903 -16.286 1.00 73.06 217 GLU A O 1
ATOM 1693 N N . GLY A 1 218 ? 13.561 -5.622 -14.581 1.00 64.12 218 GLY A N 1
ATOM 1694 C CA . GLY A 1 218 ? 14.528 -5.542 -13.481 1.00 64.12 218 GLY A CA 1
ATOM 1695 C C . GLY A 1 218 ? 14.838 -4.115 -13.017 1.00 64.12 218 GLY A C 1
ATOM 1696 O O . GLY A 1 218 ? 14.638 -3.159 -13.756 1.00 64.12 218 GLY A O 1
ATOM 1697 N N . VAL A 1 219 ? 15.304 -3.974 -11.773 1.00 61.31 219 VAL A N 1
ATOM 1698 C CA . VAL A 1 219 ? 15.540 -2.665 -11.127 1.00 61.31 219 VAL A CA 1
ATOM 1699 C C . VAL A 1 219 ? 16.886 -2.063 -11.556 1.00 61.31 219 VAL A C 1
ATOM 1701 O O . VAL A 1 219 ? 17.877 -2.789 -11.675 1.00 61.31 219 VAL A O 1
ATOM 1704 N N . ASP A 1 220 ? 16.932 -0.738 -11.716 1.00 52.09 220 ASP A N 1
ATOM 1705 C CA . ASP A 1 220 ? 18.083 0.072 -12.173 1.00 52.09 220 ASP A CA 1
ATOM 1706 C C . ASP A 1 220 ? 19.340 0.044 -11.282 1.00 52.09 220 ASP A C 1
ATOM 1708 O O . ASP A 1 220 ? 20.347 0.674 -11.591 1.00 52.09 220 ASP A O 1
ATOM 1712 N N . VAL A 1 221 ? 19.341 -0.701 -10.175 1.00 49.12 221 VAL A N 1
ATOM 1713 C CA . VAL A 1 221 ? 20.476 -0.723 -9.230 1.00 49.12 221 VAL A CA 1
ATOM 1714 C C . VAL A 1 221 ? 21.724 -1.450 -9.743 1.00 49.12 221 VAL A C 1
ATOM 1716 O O . VAL A 1 221 ? 22.779 -1.351 -9.122 1.00 49.12 221 VAL A O 1
ATOM 1719 N N . TYR A 1 222 ? 21.650 -2.121 -10.891 1.00 45.44 222 TYR A N 1
ATOM 1720 C CA . TYR A 1 222 ? 22.841 -2.542 -11.625 1.00 45.44 222 TYR A CA 1
ATOM 1721 C C . TYR A 1 222 ? 23.004 -1.622 -12.826 1.00 45.44 222 TYR A C 1
ATOM 1723 O O . TYR A 1 222 ? 22.456 -1.898 -13.892 1.00 45.44 222 TYR A O 1
ATOM 1731 N N . GLY A 1 223 ? 23.732 -0.520 -12.633 1.00 46.31 223 GLY A N 1
ATOM 1732 C CA . GLY A 1 223 ? 24.133 0.351 -13.732 1.00 46.31 223 GLY A CA 1
ATOM 1733 C C . GLY A 1 223 ? 24.719 -0.477 -14.876 1.00 46.31 223 GLY A C 1
ATOM 1734 O O . GLY A 1 223 ? 25.474 -1.428 -14.649 1.00 46.31 223 GLY A O 1
ATOM 1735 N N . SER A 1 224 ? 24.344 -0.150 -16.110 1.00 43.78 224 SER A N 1
ATOM 1736 C CA . SER A 1 224 ? 24.997 -0.721 -17.280 1.00 43.78 224 SER A CA 1
ATOM 1737 C C . SER A 1 224 ? 26.443 -0.227 -17.303 1.00 43.78 224 SER A C 1
ATOM 1739 O O . SER A 1 224 ? 26.709 0.928 -17.636 1.00 43.78 224 SER A O 1
ATOM 1741 N N . TRP A 1 225 ? 27.387 -1.087 -16.936 1.00 48.78 225 TRP A N 1
ATOM 1742 C CA . TRP A 1 225 ? 28.804 -0.820 -17.146 1.00 48.78 225 TRP A CA 1
ATOM 1743 C C . TRP A 1 225 ? 29.082 -1.004 -18.634 1.00 48.78 225 TRP A C 1
ATOM 1745 O O . TRP A 1 225 ? 29.329 -2.116 -19.099 1.00 48.78 225 TRP A O 1
ATOM 1755 N N . VAL A 1 226 ? 28.995 0.082 -19.400 1.00 47.12 226 VAL A N 1
ATOM 1756 C CA . VAL A 1 226 ? 29.565 0.105 -20.746 1.00 47.12 226 VAL A CA 1
ATOM 1757 C C . VAL A 1 226 ? 31.076 0.147 -20.557 1.00 47.12 226 VAL A C 1
ATOM 1759 O O . VAL A 1 226 ? 31.657 1.198 -20.298 1.00 47.12 226 VAL A O 1
ATOM 1762 N N . ILE A 1 227 ? 31.710 -1.022 -20.597 1.00 43.94 227 ILE A N 1
ATOM 1763 C CA . ILE A 1 227 ? 33.165 -1.111 -20.676 1.00 43.94 227 ILE A CA 1
ATOM 1764 C C . ILE A 1 227 ? 33.507 -0.770 -22.125 1.00 43.94 227 ILE A C 1
ATOM 1766 O O . ILE A 1 227 ? 33.119 -1.504 -23.034 1.00 43.94 227 ILE A O 1
ATOM 1770 N N . ALA A 1 228 ? 34.168 0.367 -22.341 1.00 42.91 228 ALA A N 1
ATOM 1771 C CA . ALA A 1 228 ? 34.757 0.680 -23.636 1.00 42.91 228 ALA A CA 1
ATOM 1772 C C . ALA A 1 228 ? 35.740 -0.448 -23.997 1.00 42.91 228 ALA A C 1
ATOM 1774 O O . ALA A 1 228 ? 36.652 -0.728 -23.216 1.00 42.91 228 ALA A O 1
ATOM 1775 N N . ILE A 1 229 ? 35.492 -1.125 -25.122 1.00 43.22 229 ILE A N 1
ATOM 1776 C CA . ILE A 1 229 ? 36.413 -2.104 -25.717 1.00 43.22 229 ILE A CA 1
ATOM 1777 C C . ILE A 1 229 ? 37.427 -1.348 -26.567 1.00 43.22 229 ILE A C 1
ATOM 1779 O O . ILE A 1 229 ? 36.980 -0.475 -27.346 1.00 43.22 229 ILE A O 1
#

pLDDT: mean 83.94, std 11.56, range [42.91, 97.44]

Organism: NCBI:txid1137281

Radius of gyration: 22.28 Å; chains: 1; bounding box: 60×43×70 Å